Protein AF-0000000072273092 (afdb_homodimer)

Structure (mmCIF, N/CA/C/O backbone):
data_AF-0000000072273092-model_v1
#
loop_
_entity.id
_entity.type
_entity.pdbx_description
1 polymer 'Hypoxanthine phosphoribosyltransferase'
#
loop_
_atom_site.group_PDB
_atom_site.id
_atom_site.type_symbol
_atom_site.label_atom_id
_atom_site.label_alt_id
_atom_site.label_comp_id
_atom_site.label_asym_id
_atom_site.label_entity_id
_atom_site.label_seq_id
_atom_site.pdbx_PDB_ins_cod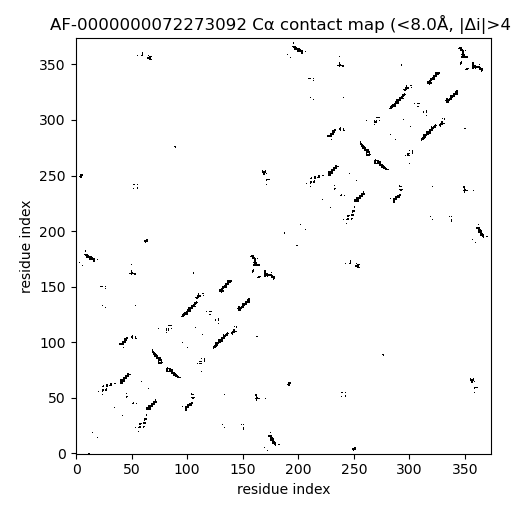e
_atom_site.Cartn_x
_atom_site.Cartn_y
_atom_site.Cartn_z
_atom_site.occupancy
_atom_site.B_iso_or_equiv
_atom_site.auth_seq_id
_atom_site.auth_comp_id
_atom_site.auth_asym_id
_atom_site.auth_atom_id
_atom_site.pdbx_PDB_model_num
ATOM 1 N N . MET A 1 1 ? -20.547 -3.553 -17.484 1 71.31 1 MET A N 1
ATOM 2 C CA . MET A 1 1 ? -19.625 -3.795 -16.391 1 71.31 1 MET A CA 1
ATOM 3 C C . MET A 1 1 ? -18.188 -3.779 -16.875 1 71.31 1 MET A C 1
ATOM 5 O O . MET A 1 1 ? -17.859 -4.402 -17.891 1 71.31 1 MET A O 1
ATOM 9 N N . PRO A 1 2 ? -17.438 -3.012 -16.188 1 75.31 2 PRO A N 1
ATOM 10 C CA . PRO A 1 2 ? -16.047 -3.066 -16.656 1 75.31 2 PRO A CA 1
ATOM 11 C C . PRO A 1 2 ? -15.43 -4.457 -16.516 1 75.31 2 PRO A C 1
ATOM 13 O O . PRO A 1 2 ? -15.812 -5.223 -15.625 1 75.31 2 PRO A O 1
ATOM 16 N N . ALA A 1 3 ? -14.609 -4.781 -17.438 1 82.12 3 ALA A N 1
ATOM 17 C CA . ALA A 1 3 ? -13.898 -6.055 -17.391 1 82.12 3 ALA A CA 1
ATOM 18 C C . ALA A 1 3 ? -13.219 -6.246 -16.031 1 82.12 3 ALA A C 1
ATOM 20 O O . ALA A 1 3 ? -12.664 -5.297 -15.469 1 82.12 3 ALA A O 1
ATOM 21 N N . ASN A 1 4 ? -13.398 -7.402 -15.398 1 91.31 4 ASN A N 1
ATOM 22 C CA . ASN A 1 4 ? -12.773 -7.742 -14.125 1 91.31 4 ASN A CA 1
ATOM 23 C C . ASN A 1 4 ? -12.5 -9.242 -14.016 1 91.31 4 ASN A C 1
ATOM 25 O O . ASN A 1 4 ? -13.094 -10.039 -14.742 1 91.31 4 ASN A O 1
ATOM 29 N N . PRO A 1 5 ? -11.641 -9.617 -13.164 1 93.75 5 PRO A N 1
ATOM 30 C CA . PRO A 1 5 ? -11.227 -11.023 -13.094 1 93.75 5 PRO A CA 1
ATOM 31 C C . PRO A 1 5 ? -12.172 -11.875 -12.242 1 93.75 5 PRO A C 1
ATOM 33 O O . PRO A 1 5 ? -11.883 -13.047 -11.992 1 93.75 5 PRO A O 1
ATOM 36 N N . TYR A 1 6 ? -13.297 -11.328 -11.805 1 95.12 6 TYR A N 1
ATOM 37 C CA . TYR A 1 6 ? -14.117 -12.031 -10.828 1 95.12 6 T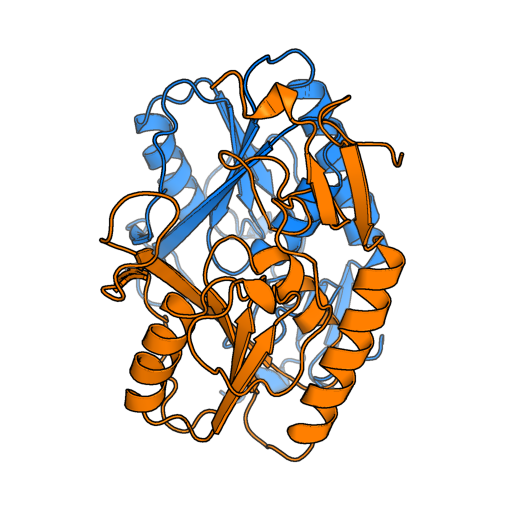YR A CA 1
ATOM 38 C C . TYR A 1 6 ? -15.461 -12.43 -11.422 1 95.12 6 TYR A C 1
ATOM 40 O O . TYR A 1 6 ? -16.422 -12.711 -10.695 1 95.12 6 TYR A O 1
ATOM 48 N N . GLY A 1 7 ? -15.531 -12.375 -12.742 1 89.75 7 GLY A N 1
ATOM 49 C CA . GLY A 1 7 ? -16.703 -12.852 -13.461 1 89.75 7 GLY A CA 1
ATOM 50 C C . GLY A 1 7 ? -17.984 -12.109 -13.078 1 89.75 7 GLY A C 1
ATOM 51 O O . GLY A 1 7 ? -18.031 -10.883 -13.133 1 89.75 7 GLY A O 1
ATOM 52 N N . ASN A 1 8 ? -18.906 -12.938 -12.539 1 91.25 8 ASN A N 1
ATOM 53 C CA . ASN A 1 8 ? -20.219 -12.367 -12.289 1 91.25 8 ASN A CA 1
ATOM 54 C C . ASN A 1 8 ? -20.422 -12.039 -10.812 1 91.25 8 ASN A C 1
ATOM 56 O O . ASN A 1 8 ? -21.547 -11.852 -10.359 1 91.25 8 ASN A O 1
ATOM 60 N N . ASP A 1 9 ? -19.359 -11.969 -10.109 1 94.38 9 ASP A N 1
ATOM 61 C CA . ASP A 1 9 ? -19.469 -11.688 -8.68 1 94.38 9 ASP A CA 1
ATOM 62 C C . ASP A 1 9 ? -19.969 -10.266 -8.438 1 94.38 9 ASP A C 1
ATOM 64 O O . ASP A 1 9 ? -20.672 -10.016 -7.453 1 94.38 9 ASP A O 1
ATOM 68 N N . VAL A 1 10 ? -19.609 -9.336 -9.328 1 94.25 10 VAL A N 1
ATOM 69 C CA . VAL A 1 10 ? -19.906 -7.922 -9.156 1 94.25 10 VAL A CA 1
ATOM 70 C C . VAL A 1 10 ? -21.359 -7.641 -9.578 1 94.25 10 VAL A C 1
ATOM 72 O O . VAL A 1 10 ? -21.75 -7.941 -10.703 1 94.25 10 VAL A O 1
ATOM 75 N N . LYS A 1 11 ? -22.125 -7.121 -8.68 1 94.25 11 LYS A N 1
ATOM 76 C CA . LYS A 1 11 ? -23.531 -6.809 -8.945 1 94.25 11 LYS A CA 1
ATOM 77 C C . LYS A 1 11 ? -23.672 -5.461 -9.648 1 94.25 11 LYS A C 1
ATOM 79 O O . LYS A 1 11 ? -24.328 -5.367 -10.695 1 94.25 11 LYS A O 1
ATOM 84 N N . GLU A 1 12 ? -23.078 -4.441 -9.031 1 95.19 12 GLU A N 1
ATOM 85 C CA . GLU A 1 12 ? -23.219 -3.076 -9.531 1 95.19 12 GLU A CA 1
ATOM 86 C C . GLU A 1 12 ? -22.016 -2.217 -9.148 1 95.19 12 GLU A C 1
ATOM 88 O O . GLU A 1 12 ? -21.547 -2.279 -8.016 1 95.19 12 GLU A O 1
ATOM 93 N N . VAL A 1 13 ? -21.531 -1.444 -10.18 1 96.94 13 VAL A N 1
ATOM 94 C CA . VAL A 1 13 ? -20.5 -0.455 -9.883 1 96.94 13 VAL A CA 1
ATOM 95 C C . VAL A 1 13 ? -21.125 0.774 -9.234 1 96.94 13 VAL A C 1
ATOM 97 O O . VAL A 1 13 ? -22.016 1.408 -9.82 1 96.94 13 VAL A O 1
ATOM 100 N N . LEU A 1 14 ? -20.719 1.103 -8.008 1 97.81 14 LEU A N 1
ATOM 101 C CA . LEU A 1 14 ? -21.281 2.221 -7.258 1 97.81 14 LEU A CA 1
ATOM 102 C C . LEU A 1 14 ? -20.484 3.498 -7.504 1 97.81 14 LEU A C 1
ATOM 104 O O . LEU A 1 14 ? -21.047 4.59 -7.543 1 97.81 14 LEU A O 1
ATOM 108 N N . ILE A 1 15 ? -19.172 3.385 -7.555 1 98.31 15 ILE A N 1
ATOM 109 C CA . ILE A 1 15 ? -18.266 4.484 -7.859 1 98.31 15 ILE A CA 1
ATOM 110 C C . ILE A 1 15 ? -17.234 4.035 -8.891 1 98.31 15 ILE A C 1
ATOM 112 O O . ILE A 1 15 ? -16.484 3.088 -8.656 1 98.31 15 ILE A O 1
ATOM 116 N N . THR A 1 16 ? -17.156 4.754 -9.992 1 98.19 16 THR A N 1
ATOM 117 C CA . THR A 1 16 ? -16.266 4.371 -11.086 1 98.19 16 THR A CA 1
ATOM 118 C C . THR A 1 16 ? -14.828 4.773 -10.773 1 98.19 16 THR A C 1
ATOM 120 O O . THR A 1 16 ? -14.586 5.578 -9.867 1 98.19 16 THR A O 1
ATOM 123 N N . GLU A 1 17 ? -13.906 4.199 -11.523 1 98.06 17 GLU A N 1
ATOM 124 C CA . GLU A 1 17 ? -12.5 4.559 -11.391 1 98.06 17 GLU A CA 1
ATOM 125 C C . GLU A 1 17 ? -12.289 6.055 -11.594 1 98.06 17 GLU A C 1
ATOM 127 O O . GLU A 1 17 ? -11.562 6.695 -10.836 1 98.06 17 GLU A O 1
ATOM 132 N N . ASP A 1 18 ? -12.922 6.609 -12.609 1 98.31 18 ASP A N 1
ATOM 133 C CA . ASP A 1 18 ? -12.781 8.031 -12.906 1 98.31 18 ASP A CA 1
ATOM 134 C C . ASP A 1 18 ? -13.32 8.883 -11.758 1 98.31 18 ASP A C 1
ATOM 136 O O . ASP A 1 18 ? -12.703 9.883 -11.375 1 98.31 18 ASP A O 1
ATOM 140 N N . GLN A 1 19 ? -14.453 8.508 -11.234 1 98.69 19 GLN A N 1
ATOM 141 C CA . GLN A 1 19 ? -15.023 9.227 -10.102 1 98.69 19 GLN A CA 1
ATOM 142 C C . GLN A 1 19 ? -14.086 9.195 -8.898 1 98.69 19 GLN A C 1
ATOM 144 O O . GLN A 1 19 ? -13.891 10.211 -8.227 1 98.69 19 GLN A O 1
ATOM 149 N N . LEU A 1 20 ? -13.531 8.016 -8.648 1 98.75 20 LEU A N 1
ATOM 150 C CA . LEU A 1 20 ? -12.578 7.859 -7.555 1 98.75 20 LEU A CA 1
ATOM 151 C C . LEU A 1 20 ? -11.375 8.773 -7.746 1 98.75 20 LEU A C 1
ATOM 153 O O . LEU A 1 20 ? -11.023 9.539 -6.848 1 98.75 20 LEU A O 1
ATOM 157 N N . GLN A 1 21 ? -10.781 8.719 -8.93 1 98.69 21 GLN A N 1
ATOM 158 C CA . GLN A 1 21 ? -9.547 9.445 -9.188 1 98.69 21 GLN A CA 1
ATOM 159 C C . GLN A 1 21 ? -9.781 10.953 -9.133 1 98.69 21 GLN A C 1
ATOM 161 O O . GLN A 1 21 ? -8.938 11.703 -8.641 1 98.69 21 GLN A O 1
ATOM 166 N N . ASN A 1 22 ? -10.898 11.414 -9.625 1 98.81 22 ASN A N 1
ATOM 167 C CA . ASN A 1 22 ? -11.234 12.828 -9.555 1 98.81 22 ASN A CA 1
ATOM 168 C C . ASN A 1 22 ? -11.414 13.289 -8.109 1 98.81 22 ASN A C 1
ATOM 170 O O . ASN A 1 22 ? -10.891 14.336 -7.719 1 98.81 22 ASN A O 1
ATOM 174 N N . ARG A 1 23 ? -12.148 12.516 -7.344 1 98.88 23 ARG A N 1
ATOM 175 C CA . ARG A 1 23 ? -12.398 12.883 -5.953 1 98.88 23 ARG A CA 1
ATOM 176 C C . ARG A 1 23 ? -11.102 12.836 -5.145 1 98.88 23 ARG A C 1
ATOM 178 O O . ARG A 1 23 ? -10.867 13.703 -4.297 1 98.88 23 ARG A O 1
ATOM 185 N N . ILE A 1 24 ? -10.258 11.867 -5.414 1 98.88 24 ILE A N 1
ATOM 186 C CA . ILE A 1 24 ? -8.977 11.75 -4.719 1 98.88 24 ILE A CA 1
ATOM 187 C C . ILE A 1 24 ? -8.109 12.961 -5.023 1 98.88 24 ILE A C 1
ATOM 189 O O . ILE A 1 24 ? -7.402 13.469 -4.145 1 98.88 24 ILE A O 1
ATOM 193 N N . GLN A 1 25 ? -8.188 13.422 -6.258 1 98.88 25 GLN A N 1
ATOM 194 C CA . GLN A 1 25 ? -7.461 14.641 -6.605 1 98.88 25 GLN A CA 1
ATOM 195 C C . GLN A 1 25 ? -7.938 15.82 -5.766 1 98.88 25 GLN A C 1
ATOM 197 O O . GLN A 1 25 ? -7.121 16.594 -5.262 1 98.88 25 GLN A O 1
ATOM 202 N N . GLU A 1 26 ? -9.211 15.938 -5.582 1 98.94 26 GLU A N 1
ATOM 203 C CA . GLU A 1 26 ? -9.773 17.016 -4.785 1 98.94 26 GLU A CA 1
ATOM 204 C C . GLU A 1 26 ? -9.32 16.938 -3.33 1 98.94 26 GLU A C 1
ATOM 206 O O . GLU A 1 26 ? -8.984 17.938 -2.715 1 98.94 26 GLU A O 1
ATOM 211 N N . LEU A 1 27 ? -9.367 15.742 -2.801 1 98.94 27 LEU A N 1
ATOM 212 C CA . LEU A 1 27 ? -8.922 15.523 -1.43 1 98.94 27 LEU A CA 1
ATOM 213 C C . LEU A 1 27 ? -7.449 15.891 -1.274 1 98.94 27 LEU A C 1
ATOM 215 O O . LEU A 1 27 ? -7.062 16.531 -0.296 1 98.94 27 LEU A O 1
ATOM 219 N N . ALA A 1 28 ? -6.621 15.469 -2.225 1 98.88 28 ALA A N 1
ATOM 220 C CA . ALA A 1 28 ? -5.191 15.75 -2.197 1 98.88 28 ALA A CA 1
ATOM 221 C C . ALA A 1 28 ? -4.93 17.25 -2.271 1 98.88 28 ALA A C 1
ATOM 223 O O . ALA A 1 28 ? -4.035 17.766 -1.597 1 98.88 28 ALA A O 1
ATOM 224 N N . ASP A 1 29 ? -5.742 17.938 -3.135 1 98.81 29 ASP A N 1
ATOM 225 C CA . ASP A 1 29 ? -5.617 19.391 -3.252 1 98.81 29 ASP A CA 1
ATOM 226 C C . ASP A 1 29 ? -5.922 20.078 -1.922 1 98.81 29 ASP A C 1
ATOM 228 O O . ASP A 1 29 ? -5.211 21 -1.514 1 98.81 29 ASP A O 1
ATOM 232 N N . LEU A 1 30 ? -6.949 19.625 -1.263 1 98.88 30 LEU A N 1
ATOM 233 C CA . LEU A 1 30 ? -7.359 20.188 0.021 1 98.88 30 LEU A CA 1
ATOM 234 C C . LEU A 1 30 ? -6.262 20.016 1.063 1 98.88 30 LEU A C 1
ATOM 236 O O . LEU A 1 30 ? -5.891 20.969 1.74 1 98.88 30 LEU A O 1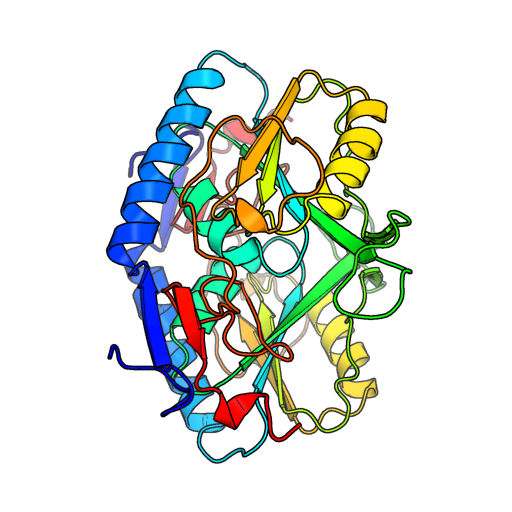
ATOM 240 N N . VAL A 1 31 ? -5.723 18.828 1.181 1 98.88 31 VAL A N 1
ATOM 241 C CA . VAL A 1 31 ? -4.688 18.531 2.166 1 98.88 31 VAL A CA 1
ATOM 242 C C . VAL A 1 31 ? -3.41 19.297 1.824 1 98.88 31 VAL A C 1
ATOM 244 O O . VAL A 1 31 ? -2.75 19.844 2.711 1 98.88 31 VAL A O 1
ATOM 247 N N . SER A 1 32 ? -3.072 19.344 0.526 1 98.75 32 SER A N 1
ATOM 248 C CA . SER A 1 32 ? -1.894 20.078 0.085 1 98.75 32 SER A CA 1
ATOM 249 C C . SER A 1 32 ? -1.986 21.562 0.472 1 98.75 32 SER A C 1
ATOM 251 O O . SER A 1 32 ? -1.001 22.156 0.916 1 98.75 32 SER A O 1
ATOM 253 N N . GLU A 1 33 ? -3.16 22.078 0.259 1 98.62 33 GLU A N 1
ATOM 254 C CA . GLU A 1 33 ? -3.367 23.484 0.599 1 98.62 33 GLU A CA 1
ATOM 255 C C . GLU A 1 33 ? -3.236 23.719 2.102 1 98.62 33 GLU A C 1
ATOM 257 O O . GLU A 1 33 ? -2.588 24.672 2.535 1 98.62 33 GLU A O 1
ATOM 262 N N . LYS A 1 34 ? -3.76 22.875 2.902 1 98.56 34 LYS A N 1
ATOM 263 C CA . LYS A 1 34 ? -3.748 23 4.355 1 98.56 34 LYS A CA 1
ATOM 264 C C . LYS A 1 34 ? -2.322 23.016 4.898 1 98.56 34 LYS A C 1
ATOM 266 O O . LYS A 1 34 ? -2.018 23.75 5.844 1 98.56 34 LYS A O 1
ATOM 271 N N . TYR A 1 35 ? -1.495 22.203 4.258 1 98.5 35 TYR A N 1
ATOM 272 C CA . TYR A 1 35 ? -0.171 22.031 4.84 1 98.5 35 TYR A CA 1
ATOM 273 C C . TYR A 1 35 ? 0.903 22.656 3.961 1 98.5 35 TYR A C 1
ATOM 275 O O . TYR A 1 35 ? 2.094 22.375 4.129 1 98.5 35 TYR A O 1
ATOM 283 N N . ARG A 1 36 ? 0.56 23.484 3.035 1 97.38 36 ARG A N 1
ATOM 284 C CA . ARG A 1 36 ? 1.439 24.062 2.023 1 97.38 36 ARG A CA 1
ATOM 285 C C . ARG A 1 36 ? 2.602 24.812 2.672 1 97.38 36 ARG A C 1
ATOM 287 O O . ARG A 1 36 ? 3.725 24.781 2.166 1 97.38 36 ARG A O 1
ATOM 294 N N . ASP A 1 37 ? 2.346 25.453 3.828 1 97 37 ASP A N 1
ATOM 295 C CA . ASP A 1 37 ? 3.338 26.344 4.418 1 97 37 ASP A CA 1
ATOM 296 C C . ASP A 1 37 ? 4.125 25.641 5.523 1 97 37 ASP A C 1
ATOM 298 O O . ASP A 1 37 ? 4.945 26.266 6.199 1 97 37 ASP A O 1
ATOM 302 N N . GLU A 1 38 ? 3.795 24.391 5.699 1 96.88 38 GLU A N 1
ATOM 303 C CA . GLU A 1 38 ? 4.523 23.641 6.711 1 96.88 38 GLU A CA 1
ATOM 304 C C . GLU A 1 38 ? 5.914 23.25 6.219 1 96.88 38 GLU A C 1
ATOM 306 O O . GLU A 1 38 ? 6.082 22.859 5.059 1 96.88 38 GLU A O 1
ATOM 311 N N . LYS A 1 39 ? 6.91 23.344 7.074 1 92.62 39 LYS A N 1
ATOM 312 C CA . LYS A 1 39 ? 8.289 23.031 6.711 1 92.62 39 LYS A CA 1
ATOM 313 C C . LYS A 1 39 ? 8.547 21.531 6.746 1 92.62 39 LYS A C 1
ATOM 315 O O . LYS A 1 39 ? 9.273 21 5.906 1 92.62 39 LYS A O 1
ATOM 320 N N . GLU A 1 40 ? 7.957 20.891 7.719 1 93.38 40 GLU A N 1
ATOM 321 C CA . GLU A 1 40 ? 8.133 19.453 7.875 1 93.38 40 GLU A CA 1
ATOM 322 C C . GLU A 1 40 ? 7.223 18.688 6.926 1 93.38 40 GLU A C 1
ATOM 324 O O . GLU A 1 40 ? 6.137 19.156 6.578 1 93.38 40 GLU A O 1
ATOM 329 N N . ASP A 1 41 ? 7.668 17.516 6.516 1 93.75 41 ASP A N 1
ATOM 330 C CA . ASP A 1 41 ? 6.867 16.656 5.648 1 93.75 41 ASP A CA 1
ATOM 331 C C . ASP A 1 41 ? 5.594 16.188 6.352 1 93.75 41 ASP A C 1
ATOM 333 O O . ASP A 1 41 ? 5.605 15.93 7.555 1 93.75 41 ASP A O 1
ATOM 337 N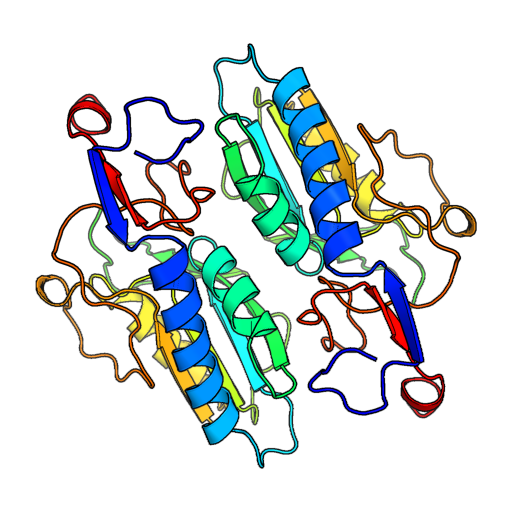 N . LEU A 1 42 ? 4.547 16.141 5.594 1 98.56 42 LEU A N 1
ATOM 338 C CA . LEU A 1 42 ? 3.316 15.523 6.062 1 98.56 42 LEU A CA 1
ATOM 339 C C . LEU A 1 42 ? 3.506 14.023 6.246 1 98.56 42 LEU A C 1
ATOM 341 O O . LEU A 1 42 ? 4.117 13.359 5.406 1 98.56 42 LEU A O 1
ATOM 345 N N . VAL A 1 43 ? 3.059 13.445 7.391 1 98.75 43 VAL A N 1
ATOM 346 C CA . VAL A 1 43 ? 3.096 12 7.602 1 98.75 43 VAL A CA 1
ATOM 347 C C . VAL A 1 43 ? 1.717 11.406 7.336 1 98.75 43 VAL A C 1
ATOM 349 O O . VAL A 1 43 ? 0.734 11.789 7.977 1 98.75 43 VAL A O 1
ATOM 352 N N . LEU A 1 44 ? 1.639 10.555 6.34 1 98.88 44 LEU A N 1
ATOM 353 C CA . LEU A 1 44 ? 0.422 9.805 6.059 1 98.88 44 LEU A CA 1
ATOM 354 C C . LEU A 1 44 ? 0.448 8.445 6.758 1 98.88 44 LEU A C 1
ATOM 356 O O . LEU A 1 44 ? 1.441 7.723 6.68 1 98.88 44 LEU A O 1
ATOM 360 N N . ILE A 1 45 ? -0.633 8.102 7.449 1 98.75 45 ILE A N 1
ATOM 361 C CA . ILE A 1 45 ? -0.747 6.801 8.102 1 98.75 45 ILE A CA 1
ATOM 362 C C . ILE A 1 45 ? -1.846 5.977 7.434 1 98.75 45 ILE A C 1
ATOM 364 O O . ILE A 1 45 ? -2.969 6.457 7.262 1 98.75 45 ILE A O 1
ATOM 368 N N . CYS A 1 46 ? -1.49 4.844 7.051 1 98.44 46 CYS A N 1
ATOM 369 C CA . CYS A 1 46 ? -2.398 3.895 6.414 1 98.44 46 CYS A C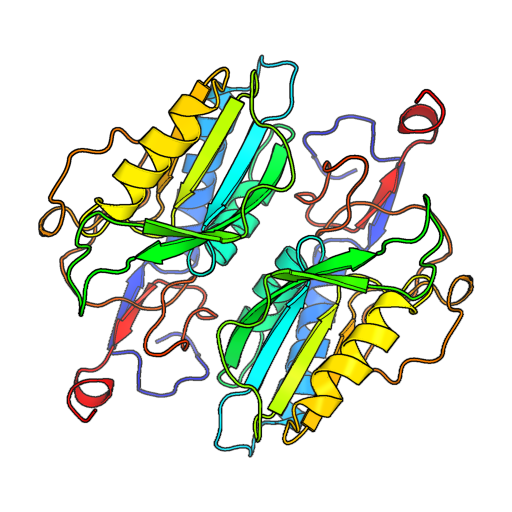A 1
ATOM 370 C C . CYS A 1 46 ? -2.609 2.668 7.293 1 98.44 46 CYS A C 1
ATOM 372 O O . CYS A 1 46 ? -1.645 2.031 7.719 1 98.44 46 CYS A O 1
ATOM 374 N N . VAL A 1 47 ? -3.818 2.396 7.629 1 95.94 47 VAL A N 1
ATOM 375 C CA . VAL A 1 47 ? -4.125 1.155 8.328 1 95.94 47 VAL A CA 1
ATOM 376 C C . VAL A 1 47 ? -4.352 0.032 7.32 1 95.94 47 VAL A C 1
ATOM 378 O O . VAL A 1 47 ? -5.23 0.128 6.461 1 95.94 47 VAL A O 1
ATOM 381 N N . LEU A 1 48 ? -3.52 -0.961 7.359 1 96.38 48 LEU A N 1
ATOM 382 C CA . LEU A 1 48 ? -3.596 -2.1 6.449 1 96.38 48 LEU A CA 1
ATOM 383 C C . LEU A 1 48 ? -4.914 -2.846 6.625 1 96.38 48 LEU A C 1
ATOM 385 O O . LEU A 1 48 ? -5.457 -2.904 7.73 1 96.38 48 LEU A O 1
ATOM 389 N N . LYS A 1 49 ? -5.562 -3.312 5.586 1 96.56 49 LYS A N 1
ATOM 390 C CA . LYS A 1 49 ? -5.043 -3.412 4.227 1 96.56 49 LYS A CA 1
ATOM 391 C C . LYS A 1 49 ? -5.84 -2.533 3.268 1 96.56 49 LYS A C 1
ATOM 393 O O . LYS A 1 49 ? -5.324 -2.102 2.236 1 96.56 49 LYS A O 1
ATOM 398 N N . GLY A 1 50 ? -7.004 -2.197 3.742 1 96.62 50 GLY A N 1
ATOM 399 C CA . GLY A 1 50 ? -8 -1.686 2.811 1 96.62 50 GLY A CA 1
ATOM 400 C C . GLY A 1 50 ? -7.637 -0.329 2.238 1 96.62 50 GLY A C 1
ATOM 401 O O . GLY A 1 50 ? -7.996 -0.012 1.103 1 96.62 50 GLY A O 1
ATOM 402 N N . ALA A 1 51 ? -6.883 0.412 2.912 1 98.06 51 ALA A N 1
ATOM 403 C CA . ALA A 1 51 ? -6.66 1.809 2.547 1 98.06 51 ALA A CA 1
ATOM 404 C C . ALA A 1 51 ? -5.445 1.952 1.636 1 98.06 51 ALA A C 1
ATOM 406 O O . ALA A 1 51 ? -5.137 3.053 1.171 1 98.06 51 ALA A O 1
ATOM 407 N N . VAL A 1 52 ? -4.777 0.856 1.297 1 98.69 52 VAL A N 1
ATOM 408 C CA . VAL A 1 52 ? -3.49 0.932 0.612 1 98.69 52 VAL A CA 1
ATOM 409 C C . VAL A 1 52 ? -3.686 1.491 -0.795 1 98.69 52 VAL A C 1
ATOM 411 O O . VAL A 1 52 ? -2.887 2.307 -1.262 1 98.69 52 VAL A O 1
ATOM 414 N N . PHE A 1 53 ? -4.758 1.096 -1.494 1 98.75 53 PHE A N 1
ATOM 415 C CA . PHE A 1 53 ? -5.012 1.585 -2.844 1 98.75 53 PHE A CA 1
ATOM 416 C C . PHE A 1 53 ? -5.324 3.076 -2.83 1 98.75 53 PHE A C 1
ATOM 418 O O . PHE A 1 53 ? -4.805 3.832 -3.654 1 98.75 53 PHE A O 1
ATOM 425 N N . PHE A 1 54 ? -6.117 3.451 -1.84 1 98.88 54 PHE A N 1
ATOM 426 C CA . PHE A 1 54 ? -6.426 4.863 -1.666 1 98.88 54 PHE A CA 1
ATOM 427 C C . PHE A 1 54 ? -5.172 5.648 -1.292 1 98.88 54 PHE A C 1
ATOM 429 O O . PHE A 1 54 ? -4.895 6.703 -1.872 1 98.88 54 PHE A O 1
ATOM 436 N N . LEU A 1 55 ? -4.352 5.176 -0.409 1 98.88 55 LEU A N 1
ATOM 437 C CA . LEU A 1 55 ? -3.143 5.844 0.062 1 98.88 55 LEU A CA 1
ATOM 438 C C . LEU A 1 55 ? -2.188 6.121 -1.096 1 98.88 55 LEU A C 1
ATOM 440 O O . LEU A 1 55 ? -1.68 7.238 -1.232 1 98.88 55 LEU A O 1
ATOM 444 N N . THR A 1 56 ? -1.924 5.078 -1.917 1 98.75 56 THR A N 1
ATOM 445 C CA . THR A 1 56 ? -0.916 5.227 -2.959 1 98.75 56 THR A CA 1
ATOM 446 C C . THR A 1 56 ? -1.372 6.234 -4.012 1 98.75 56 THR A C 1
ATOM 448 O O . THR A 1 56 ? -0.579 7.051 -4.484 1 98.75 56 THR A O 1
ATOM 451 N N . ASP A 1 57 ? -2.65 6.203 -4.398 1 98.75 57 ASP A N 1
ATOM 452 C CA . ASP A 1 57 ? -3.168 7.176 -5.355 1 98.75 57 ASP A CA 1
ATOM 453 C C . ASP A 1 57 ? -3.188 8.578 -4.754 1 98.75 57 ASP A C 1
ATOM 455 O O . ASP A 1 57 ? -2.846 9.555 -5.43 1 98.75 57 ASP A O 1
ATOM 459 N N . PHE A 1 58 ? -3.588 8.664 -3.477 1 98.88 58 PHE A N 1
ATOM 460 C CA . PHE A 1 58 ? -3.664 9.93 -2.76 1 98.88 58 PHE A CA 1
ATOM 461 C C . PHE A 1 58 ? -2.285 10.57 -2.637 1 98.88 58 PHE A C 1
ATOM 463 O O . PHE A 1 58 ? -2.109 11.742 -2.955 1 98.88 58 PHE A O 1
ATOM 470 N N . ALA A 1 59 ? -1.31 9.805 -2.199 1 98.75 59 ALA A N 1
ATOM 471 C CA . ALA A 1 59 ? 0.052 10.289 -2.006 1 98.75 59 ALA A CA 1
ATOM 472 C C . ALA A 1 59 ? 0.63 10.836 -3.311 1 98.75 59 ALA A C 1
ATOM 474 O O . ALA A 1 59 ? 1.288 11.875 -3.316 1 98.75 59 ALA A O 1
ATOM 475 N N . ARG A 1 60 ? 0.349 10.203 -4.426 1 98.06 60 ARG A N 1
ATOM 476 C CA . ARG A 1 60 ? 0.889 10.602 -5.719 1 98.06 60 ARG A CA 1
ATOM 477 C C . ARG A 1 60 ? 0.247 11.891 -6.207 1 98.06 60 ARG A C 1
ATOM 479 O O . ARG A 1 60 ? 0.789 12.57 -7.082 1 98.06 60 ARG A O 1
ATOM 486 N N . LYS A 1 61 ? -0.884 12.227 -5.652 1 98.38 61 LYS A N 1
ATOM 487 C CA . LYS A 1 61 ? -1.622 13.398 -6.117 1 98.38 61 LYS A CA 1
ATOM 488 C C . LYS A 1 61 ? -1.34 14.617 -5.242 1 98.38 61 LYS A C 1
ATOM 490 O O . LYS A 1 61 ? -1.737 15.734 -5.574 1 98.38 61 LYS A O 1
ATOM 495 N N . LEU A 1 62 ? -0.655 14.391 -4.078 1 98.56 62 LEU A N 1
ATOM 496 C CA . LEU A 1 62 ? -0.275 15.516 -3.232 1 98.56 62 LEU A CA 1
ATOM 497 C C . LEU A 1 62 ? 0.723 16.422 -3.949 1 98.56 62 LEU A C 1
ATOM 499 O O . LEU A 1 62 ? 1.616 15.938 -4.648 1 98.56 62 LEU A O 1
ATOM 503 N N . SER A 1 63 ? 0.613 17.75 -3.715 1 97.69 63 SER A N 1
ATOM 504 C CA . SER A 1 63 ? 1.571 18.688 -4.273 1 97.69 63 SER A CA 1
ATOM 505 C C . SER A 1 63 ? 2.588 19.141 -3.225 1 97.69 63 SER A C 1
ATOM 507 O O . SER A 1 63 ? 3.314 20.109 -3.428 1 97.69 63 SER A O 1
ATOM 509 N N . ILE A 1 64 ? 2.596 18.516 -2.09 1 98.06 64 ILE A N 1
ATOM 510 C CA . ILE A 1 64 ? 3.551 18.766 -1.013 1 98.06 64 ILE A CA 1
ATOM 511 C C . ILE A 1 64 ? 4.258 17.453 -0.651 1 98.06 64 ILE A C 1
ATOM 513 O O . ILE A 1 64 ? 3.727 16.375 -0.887 1 98.06 64 ILE A O 1
ATOM 517 N N . PRO A 1 65 ? 5.477 17.516 -0.061 1 97.62 65 PRO A N 1
ATOM 518 C CA . PRO A 1 65 ? 6.188 16.312 0.353 1 97.62 65 PRO A CA 1
ATOM 519 C C . PRO A 1 65 ? 5.461 15.539 1.454 1 97.62 65 PRO A C 1
ATOM 521 O O . PRO A 1 65 ? 4.809 16.156 2.307 1 97.62 65 PRO A O 1
ATOM 524 N N . CYS A 1 66 ? 5.605 14.234 1.389 1 98.44 66 CYS A N 1
ATOM 525 C CA . CYS A 1 66 ? 4.992 13.422 2.439 1 98.44 66 CYS A CA 1
ATOM 526 C C . CYS A 1 66 ? 5.836 12.188 2.738 1 98.44 66 CYS A C 1
ATOM 528 O O . CYS A 1 66 ? 6.75 11.859 1.985 1 98.44 66 CYS A O 1
ATOM 530 N N . GLN A 1 67 ? 5.637 11.609 3.857 1 98.25 67 GLN A N 1
ATOM 531 C CA . GLN A 1 67 ? 6.129 10.312 4.305 1 98.25 67 GLN A CA 1
ATOM 532 C C . GLN A 1 67 ? 4.973 9.352 4.582 1 98.25 67 GLN A C 1
ATOM 534 O O . GLN A 1 67 ? 3.879 9.781 4.953 1 98.25 67 GLN A O 1
ATOM 539 N N . ILE A 1 68 ? 5.219 8.086 4.379 1 98.56 68 ILE A N 1
ATOM 540 C CA . ILE A 1 68 ? 4.145 7.113 4.496 1 98.56 68 ILE A CA 1
ATOM 541 C C . ILE A 1 68 ? 4.48 6.102 5.594 1 98.56 68 ILE A C 1
ATOM 543 O O . ILE A 1 68 ? 5.602 5.59 5.648 1 98.56 68 ILE A O 1
ATOM 547 N N . GLU A 1 69 ? 3.553 5.879 6.473 1 98.25 69 GLU A N 1
ATOM 548 C CA . GLU A 1 69 ? 3.646 4.891 7.543 1 98.25 69 GLU A CA 1
ATOM 549 C C . GLU A 1 69 ? 2.449 3.943 7.527 1 98.25 69 GLU A C 1
ATOM 551 O O . GLU A 1 69 ? 1.344 4.34 7.152 1 98.25 69 GLU A O 1
ATOM 556 N N . PHE A 1 70 ? 2.719 2.705 7.922 1 98.25 70 PHE A N 1
ATOM 557 C CA . PHE A 1 70 ? 1.666 1.697 7.949 1 98.25 70 PHE A CA 1
ATOM 558 C C . PHE A 1 70 ? 1.458 1.168 9.359 1 98.25 70 PHE A C 1
ATOM 560 O O . PHE A 1 70 ? 2.42 1 10.117 1 98.25 70 PHE A O 1
ATOM 567 N N . MET A 1 71 ? 0.209 0.933 9.68 1 97.25 71 MET A N 1
ATOM 568 C CA . MET A 1 71 ? -0.18 0.222 10.898 1 97.25 71 MET A CA 1
ATOM 569 C C . MET A 1 71 ? -1.125 -0.932 10.578 1 97.25 71 MET A C 1
ATOM 571 O O . MET A 1 71 ? -1.767 -0.938 9.523 1 97.25 71 MET A O 1
ATOM 575 N N . SER A 1 72 ? -1.052 -1.891 11.422 1 95.81 72 SER A N 1
ATOM 576 C CA . SER A 1 72 ? -2.023 -2.979 11.391 1 95.81 72 SER A CA 1
ATOM 577 C C . SER A 1 72 ? -2.682 -3.174 12.75 1 95.81 72 SER A C 1
ATOM 579 O O . SER A 1 72 ? -1.997 -3.248 13.773 1 95.81 72 SER A O 1
ATOM 581 N N . VAL A 1 73 ? -3.967 -3.131 12.742 1 93.12 73 VAL A N 1
ATOM 582 C CA . VAL A 1 73 ? -4.738 -3.287 13.969 1 93.12 73 VAL A CA 1
ATOM 583 C C . VAL A 1 73 ? -5.824 -4.344 13.766 1 93.12 73 VAL A C 1
ATOM 585 O O . VAL A 1 73 ? -6.25 -4.598 12.641 1 93.12 73 VAL A O 1
ATOM 588 N N . SER A 1 74 ? -6.133 -5.043 14.859 1 88.56 74 SER A N 1
ATOM 589 C CA . SER A 1 74 ? -7.219 -6.016 14.844 1 88.56 74 SER A CA 1
ATOM 590 C C . SER A 1 74 ? -8.258 -5.707 15.922 1 88.56 74 SER A C 1
ATOM 592 O O . SER A 1 74 ? -7.898 -5.359 17.047 1 88.56 74 SER A O 1
ATOM 594 N N . SER A 1 75 ? -9.43 -5.781 15.562 1 79 75 SER A N 1
ATOM 595 C CA . SER A 1 75 ? -10.469 -5.543 16.547 1 79 75 SER A CA 1
ATOM 596 C C . SER A 1 75 ? -10.828 -6.824 17.297 1 79 75 SER A C 1
ATOM 598 O O . SER A 1 75 ? -10.789 -7.914 16.719 1 79 75 SER A O 1
ATOM 600 N N . TYR A 1 76 ? -10.523 -7.164 18.75 1 64.19 76 TYR A N 1
ATOM 601 C CA . TYR A 1 76 ? -10.867 -8.344 19.531 1 64.19 76 TYR A CA 1
ATOM 602 C C . TYR A 1 76 ? -12.344 -8.695 19.359 1 64.19 76 TYR A C 1
ATOM 604 O O . TYR A 1 76 ? -12.734 -9.852 19.547 1 64.19 76 TYR A O 1
ATOM 612 N N . GLY A 1 77 ? -13.188 -7.73 19.438 1 50.38 77 GLY A N 1
ATOM 613 C CA . GLY A 1 77 ? -14.578 -8.125 19.578 1 50.38 77 GLY A CA 1
ATOM 614 C C . GLY A 1 77 ? -15.062 -9.047 18.484 1 50.38 77 GLY A C 1
ATOM 615 O O . GLY A 1 77 ? -14.438 -9.133 17.422 1 50.38 77 GLY A O 1
ATOM 616 N N . ASN A 1 78 ? -15.797 -10.211 18.797 1 45.25 78 ASN A N 1
ATOM 617 C CA . ASN A 1 78 ? -16.438 -11.148 17.875 1 45.25 78 ASN A CA 1
ATOM 618 C C . ASN A 1 78 ? -16.562 -10.562 16.469 1 45.25 78 ASN A C 1
ATOM 620 O O . ASN A 1 78 ? -16.375 -9.352 16.281 1 45.25 78 ASN A O 1
ATOM 624 N N . SER A 1 79 ? -17.812 -10.977 15.547 1 47.94 79 SER A N 1
ATOM 625 C CA . SER A 1 79 ? -18.375 -10.734 14.227 1 47.94 79 SER A CA 1
ATOM 626 C C . SER A 1 79 ? -18.156 -9.289 13.789 1 47.94 79 SER A C 1
ATOM 628 O O . SER A 1 79 ? -17.656 -8.469 14.555 1 47.94 79 SER A O 1
ATOM 630 N N . ALA A 1 80 ? -19.047 -8.664 12.789 1 48.34 80 ALA A N 1
ATOM 631 C CA . ALA A 1 80 ? -19.438 -7.461 12.062 1 48.34 80 ALA A CA 1
ATOM 632 C C . ALA A 1 80 ? -19.438 -6.238 12.977 1 48.34 80 ALA A C 1
ATOM 634 O O . ALA A 1 80 ? -19.547 -5.102 12.508 1 48.34 80 ALA A O 1
ATOM 635 N N . SER A 1 81 ? -19.266 -6.57 14.516 1 49.66 81 SER A N 1
ATOM 636 C CA . SER A 1 81 ? -19.469 -5.398 15.352 1 49.66 81 SER A CA 1
ATOM 637 C C . SER A 1 81 ? -18.234 -5.062 16.172 1 49.66 81 SER A C 1
ATOM 639 O O . SER A 1 81 ? -17.703 -5.914 16.891 1 49.66 81 SER A O 1
ATOM 641 N N . SER A 1 82 ? -17.438 -4.031 15.984 1 55.88 82 SER A N 1
ATOM 642 C CA . SER A 1 82 ? -16.266 -3.49 16.641 1 55.88 82 SER A CA 1
ATOM 643 C C . SER A 1 82 ? -16.5 -3.275 18.125 1 55.88 82 SER A C 1
ATOM 645 O O . SER A 1 82 ? -17.516 -2.686 18.516 1 55.88 82 SER A O 1
ATOM 647 N N . SER A 1 83 ? -16.047 -4.156 19.219 1 54.84 83 SER A N 1
ATOM 648 C CA . SER A 1 83 ? -16.188 -4.031 20.672 1 54.84 83 SER A CA 1
ATOM 649 C C . SER A 1 83 ? -15.453 -2.801 21.188 1 54.84 83 SER A C 1
ATOM 651 O O . SER A 1 83 ? -15.633 -2.414 22.344 1 54.84 83 SER A O 1
ATOM 653 N N . GLY A 1 84 ? -14.727 -2.166 20.438 1 63.81 84 GLY A N 1
ATOM 654 C CA . GLY A 1 84 ? -13.977 -1.002 20.891 1 63.81 84 GLY A CA 1
ATOM 655 C C . GLY A 1 84 ? -12.57 -1.336 21.359 1 63.81 84 GLY A C 1
ATOM 656 O O . GLY A 1 84 ? -11.734 -0.445 21.484 1 63.81 84 GLY A O 1
ATOM 657 N N . VAL A 1 85 ? -12.266 -2.682 21.656 1 72.75 85 VAL A N 1
ATOM 658 C CA . VAL A 1 85 ? -10.906 -3.029 22.047 1 72.75 85 VAL A CA 1
ATOM 659 C C . VAL A 1 85 ? -10.102 -3.424 20.797 1 72.75 85 VAL A C 1
ATOM 661 O O . VAL A 1 85 ? -10.531 -4.285 20.031 1 72.75 85 VAL A O 1
ATOM 664 N N . VAL A 1 86 ? -8.969 -2.68 20.516 1 86.62 86 VAL A N 1
ATOM 665 C CA . VAL A 1 86 ? -8.156 -2.855 19.328 1 86.62 86 VAL A CA 1
ATOM 666 C C . VAL A 1 86 ? -6.758 -3.318 19.719 1 86.62 86 VAL A C 1
ATOM 668 O O . VAL A 1 86 ? -6.215 -2.891 20.734 1 86.62 86 VAL A O 1
ATOM 671 N N . ARG A 1 87 ? -6.289 -4.316 19.047 1 90.62 87 ARG A N 1
ATOM 672 C CA . ARG A 1 87 ? -4.902 -4.75 19.188 1 90.62 87 ARG A CA 1
ATOM 673 C C . ARG A 1 87 ? -4.051 -4.262 18.031 1 90.62 87 ARG A C 1
ATOM 675 O O . ARG A 1 87 ? -4.445 -4.391 16.859 1 90.62 87 ARG A O 1
ATOM 682 N N . ILE A 1 88 ? -2.896 -3.723 18.422 1 93.19 88 ILE A N 1
ATOM 683 C CA . ILE A 1 88 ? -1.961 -3.285 17.391 1 93.19 88 ILE A CA 1
ATOM 684 C C . ILE A 1 88 ? -1.123 -4.469 16.922 1 93.19 88 ILE A C 1
ATOM 686 O O . ILE A 1 88 ? -0.406 -5.086 17.703 1 93.19 88 ILE A O 1
ATOM 690 N N . LEU A 1 89 ? -1.263 -4.844 15.711 1 93.75 89 LEU A N 1
ATOM 691 C CA . LEU A 1 89 ? -0.502 -5.945 15.133 1 93.75 89 LEU A CA 1
ATOM 692 C C . LEU A 1 89 ? 0.812 -5.445 14.539 1 93.75 89 LEU A C 1
ATOM 694 O O . LEU A 1 89 ? 1.803 -6.18 14.508 1 93.75 89 LEU A O 1
ATOM 698 N N . LYS A 1 90 ? 0.874 -4.324 13.992 1 96.25 90 LYS A N 1
ATOM 699 C CA . LYS A 1 90 ? 2.041 -3.578 13.523 1 96.25 90 LYS A CA 1
ATOM 700 C C . LYS A 1 90 ? 1.931 -2.102 13.891 1 96.25 90 LYS A C 1
ATOM 702 O O . LYS A 1 90 ? 0.951 -1.44 13.547 1 96.25 90 LYS A O 1
ATOM 707 N N . ASP A 1 91 ? 2.914 -1.653 14.578 1 96.44 91 ASP A N 1
ATOM 708 C CA . ASP A 1 91 ? 2.941 -0.242 14.945 1 96.44 91 ASP A CA 1
ATOM 709 C C . ASP A 1 91 ? 3.725 0.58 13.93 1 96.44 91 ASP A C 1
ATOM 711 O O . ASP A 1 91 ? 4.277 0.03 12.977 1 96.44 91 ASP A O 1
ATOM 715 N N . LEU A 1 92 ? 3.65 1.905 14.109 1 97.06 92 LEU A N 1
ATOM 716 C CA . LEU A 1 92 ? 4.445 2.811 13.289 1 97.06 92 LEU A CA 1
ATOM 717 C C . LEU A 1 92 ? 5.934 2.547 13.477 1 97.06 92 LEU A C 1
ATOM 719 O O . LEU A 1 92 ? 6.367 2.15 14.555 1 97.06 92 LEU A O 1
ATOM 723 N N . ASP A 1 93 ? 6.711 2.742 12.406 1 93.25 93 ASP A N 1
ATOM 724 C CA . ASP A 1 93 ? 8.156 2.562 12.5 1 93.25 93 ASP A CA 1
ATOM 725 C C . ASP A 1 93 ? 8.828 3.816 13.055 1 93.25 93 ASP A C 1
ATOM 727 O O . ASP A 1 93 ? 9.984 3.768 13.477 1 93.25 93 ASP A O 1
ATOM 731 N N . ARG A 1 94 ? 8.078 4.898 13.047 1 92.06 94 ARG A N 1
ATOM 732 C CA . ARG A 1 94 ? 8.688 6.145 13.508 1 92.06 94 ARG A CA 1
ATOM 733 C C . ARG A 1 94 ? 7.816 6.828 14.555 1 92.06 94 ARG A C 1
ATOM 735 O O . ARG A 1 94 ? 6.613 6.57 14.633 1 92.06 94 ARG A O 1
ATOM 742 N N . ASP A 1 95 ? 8.492 7.699 15.273 1 95.69 95 ASP A N 1
ATOM 743 C CA . ASP A 1 95 ? 7.789 8.578 16.203 1 95.69 95 ASP A CA 1
ATOM 744 C C . ASP A 1 95 ? 7.074 9.703 15.461 1 95.69 95 ASP A C 1
ATOM 746 O O . ASP A 1 95 ? 7.613 10.266 14.5 1 95.69 95 ASP A O 1
ATOM 750 N N . VAL A 1 96 ? 5.84 9.984 15.898 1 97.88 96 VAL A N 1
ATOM 751 C CA . VAL A 1 96 ? 5.078 11 15.18 1 97.88 96 VAL A CA 1
ATOM 752 C C . VAL A 1 96 ? 4.926 12.25 16.047 1 97.88 96 VAL A C 1
ATOM 754 O O . VAL A 1 96 ? 4.176 13.164 15.703 1 97.88 96 VAL A O 1
ATOM 757 N N . ALA A 1 97 ? 5.598 12.266 17.188 1 98.38 97 ALA A N 1
ATOM 758 C CA . ALA A 1 97 ? 5.574 13.469 18.031 1 98.38 97 ALA A CA 1
ATOM 759 C C . ALA A 1 97 ? 6.035 14.695 17.25 1 98.38 97 ALA A C 1
ATOM 761 O O . ALA A 1 97 ? 7.059 14.648 16.562 1 98.38 97 ALA A O 1
ATOM 762 N N . GLY A 1 98 ? 5.23 15.734 17.312 1 98.06 98 GLY A N 1
ATOM 763 C CA . GLY A 1 98 ? 5.59 16.984 16.672 1 98.06 98 GLY A CA 1
ATOM 764 C C . GLY A 1 98 ? 5.402 16.953 15.164 1 98.06 98 GLY A C 1
ATOM 765 O O . GLY A 1 98 ? 5.758 17.906 14.469 1 98.06 98 GLY A O 1
ATOM 766 N N . CYS A 1 99 ? 4.84 15.914 14.609 1 98.25 99 CYS A N 1
ATOM 767 C CA . CYS A 1 99 ? 4.617 15.789 13.172 1 98.25 99 CYS A CA 1
ATOM 768 C C . CYS A 1 99 ? 3.186 16.156 12.805 1 98.25 99 CYS A C 1
ATOM 770 O O . CYS A 1 99 ? 2.275 16.031 13.625 1 98.25 99 CYS A O 1
ATOM 772 N N . ASN A 1 100 ? 2.996 16.734 11.602 1 98.81 100 ASN A N 1
ATOM 773 C CA . ASN A 1 100 ? 1.662 16.797 11.016 1 98.81 100 ASN A CA 1
ATOM 774 C C . ASN A 1 100 ? 1.257 15.445 10.414 1 98.81 100 ASN A C 1
ATOM 776 O O . ASN A 1 100 ? 1.938 14.93 9.531 1 98.81 100 ASN A O 1
ATOM 780 N N . VAL A 1 101 ? 0.156 14.891 10.945 1 98.81 101 VAL A N 1
ATOM 781 C CA . VAL A 1 101 ? -0.237 13.531 10.586 1 98.81 101 VAL A CA 1
ATOM 782 C C . VAL A 1 101 ? -1.629 13.547 9.961 1 98.81 101 VAL A C 1
ATOM 784 O O . VAL A 1 101 ? -2.531 14.234 10.445 1 98.81 101 VAL A O 1
ATOM 787 N N . VAL A 1 102 ? -1.806 12.883 8.844 1 98.88 102 VAL A N 1
ATOM 788 C CA . VAL A 1 102 ? -3.111 12.602 8.258 1 98.88 102 VAL A CA 1
ATOM 789 C C . VAL A 1 102 ? -3.332 11.094 8.18 1 98.88 102 VAL A C 1
ATOM 791 O O . VAL A 1 102 ? -2.531 10.375 7.582 1 98.88 102 VAL A O 1
ATOM 794 N N . ILE A 1 103 ? -4.34 10.562 8.852 1 98.81 103 ILE A N 1
ATOM 795 C CA . ILE A 1 103 ? -4.773 9.188 8.664 1 98.81 103 ILE A CA 1
ATOM 796 C C . ILE A 1 103 ? -5.562 9.062 7.363 1 98.81 103 ILE A C 1
ATOM 798 O O . ILE A 1 103 ? -6.527 9.805 7.145 1 98.81 103 ILE A O 1
ATOM 802 N N . VAL A 1 104 ? -5.113 8.258 6.477 1 98.81 104 VAL A N 1
ATOM 803 C CA . VAL A 1 104 ? -5.785 7.965 5.215 1 98.81 104 VAL A CA 1
ATOM 804 C C . VAL A 1 104 ? -6.586 6.672 5.344 1 98.81 104 VAL A C 1
ATOM 806 O O . VAL A 1 104 ? -6.016 5.582 5.395 1 98.81 104 VAL A O 1
ATOM 809 N N . GLU A 1 105 ? -7.914 6.762 5.395 1 97.94 105 GLU A N 1
ATOM 810 C CA . GLU A 1 105 ? -8.805 5.652 5.719 1 97.94 105 GLU A CA 1
ATOM 811 C C . GLU A 1 105 ? -9.664 5.27 4.52 1 97.94 105 GLU A C 1
ATOM 813 O O . GLU A 1 105 ? -10.125 6.141 3.771 1 97.94 105 GLU A O 1
ATOM 818 N N . ASP A 1 106 ? -9.898 3.975 4.363 1 97.88 106 ASP A N 1
ATOM 819 C CA . ASP A 1 106 ? -10.703 3.527 3.229 1 97.88 106 ASP A CA 1
ATOM 820 C C . ASP A 1 106 ? -12.188 3.789 3.463 1 97.88 106 ASP A C 1
ATOM 822 O O . ASP A 1 106 ? -12.859 4.379 2.615 1 97.88 106 ASP A O 1
ATOM 826 N N . ILE A 1 107 ? -12.672 3.373 4.688 1 97.62 107 ILE A N 1
ATOM 827 C CA . ILE A 1 107 ? -14.117 3.502 4.875 1 97.62 107 ILE A CA 1
ATOM 828 C C . ILE A 1 107 ? -14.43 3.654 6.363 1 97.62 107 ILE A C 1
ATOM 830 O O . ILE A 1 107 ? -13.812 2.994 7.203 1 97.62 107 ILE A O 1
ATOM 834 N N . ILE A 1 108 ? -15.328 4.582 6.688 1 96.5 108 ILE A N 1
ATOM 835 C CA . ILE A 1 108 ? -15.914 4.688 8.023 1 96.5 108 ILE A CA 1
ATOM 836 C C . ILE A 1 108 ? -17.281 3.99 8.039 1 96.5 108 ILE A C 1
ATOM 838 O O . ILE A 1 108 ? -18.266 4.527 7.535 1 96.5 108 ILE A O 1
ATOM 842 N N . ASP A 1 109 ? -17.281 2.848 8.609 1 94.12 109 ASP A N 1
ATOM 843 C CA . ASP A 1 109 ? -18.531 2.129 8.859 1 94.12 109 ASP A CA 1
ATOM 844 C C . ASP A 1 109 ? -19.109 2.496 10.219 1 94.12 109 ASP A C 1
ATOM 846 O O . ASP A 1 109 ? -19.766 3.535 10.367 1 94.12 109 ASP A O 1
ATOM 850 N N . SER A 1 110 ? -18.688 1.788 11.305 1 92.06 110 SER A N 1
ATOM 851 C CA . SER A 1 110 ? -19.094 2.211 12.641 1 92.06 110 SER A CA 1
ATOM 852 C C . SER A 1 110 ? -18.234 3.355 13.148 1 92.06 110 SER A C 1
ATOM 854 O O . SER A 1 110 ? -18.688 4.18 13.945 1 92.06 110 SER A O 1
ATOM 856 N N . GLY A 1 111 ? -17.062 3.383 12.781 1 93.69 111 GLY A N 1
ATOM 857 C CA . GLY A 1 111 ? -16.125 4.418 13.172 1 93.69 111 GLY A CA 1
ATOM 858 C C . GLY A 1 111 ? -15.422 4.121 14.492 1 93.69 111 GLY A C 1
ATOM 859 O O . GLY A 1 111 ? -14.539 4.867 14.914 1 93.69 111 GLY A O 1
ATOM 860 N N . LEU A 1 112 ? -15.711 3.031 15.102 1 91.88 112 LEU A N 1
ATOM 861 C CA . LEU A 1 112 ? -15.219 2.746 16.438 1 91.88 112 LEU A CA 1
ATOM 862 C C . LEU A 1 112 ? -13.727 2.443 16.422 1 91.88 112 LEU A C 1
ATOM 864 O O . LEU A 1 112 ? -12.977 2.918 17.266 1 91.88 112 LEU A O 1
ATOM 868 N N . THR A 1 113 ? -13.289 1.637 15.414 1 90.69 113 THR A N 1
ATOM 869 C CA . THR A 1 113 ? -11.867 1.338 15.289 1 90.69 113 THR A CA 1
ATOM 870 C C . THR A 1 113 ? -11.062 2.615 15.055 1 90.69 113 THR A C 1
ATOM 872 O O . THR A 1 113 ? -10.023 2.826 15.68 1 90.69 113 THR A O 1
ATOM 875 N N . LEU A 1 114 ? -11.594 3.439 14.211 1 94.5 114 LEU A N 1
ATOM 876 C CA . LEU A 1 114 ? -10.922 4.688 13.883 1 94.5 114 LEU A CA 1
ATOM 877 C C . LEU A 1 114 ? -10.867 5.613 15.094 1 94.5 114 LEU A C 1
ATOM 879 O O . LEU A 1 114 ? -9.867 6.301 15.312 1 94.5 114 LEU A O 1
ATOM 883 N N . LYS A 1 115 ? -11.898 5.633 15.852 1 94.69 115 LYS A N 1
ATOM 884 C CA . LYS A 1 115 ? -11.922 6.445 17.062 1 94.69 115 LYS A CA 1
ATOM 885 C C . LYS A 1 115 ? -10.82 6.027 18.031 1 94.69 115 LYS A C 1
ATOM 887 O O . LYS A 1 115 ? -10.117 6.879 18.594 1 94.69 115 LYS A O 1
ATOM 892 N N . TRP A 1 116 ? -10.734 4.754 18.219 1 93.38 116 TRP A N 1
ATOM 893 C CA . TRP A 1 116 ? -9.656 4.227 19.047 1 93.38 116 TRP A CA 1
ATOM 894 C C . TRP A 1 116 ? -8.289 4.645 18.516 1 93.38 116 TRP A C 1
ATOM 896 O O . TRP A 1 116 ? -7.414 5.047 19.266 1 93.38 116 TRP A O 1
ATOM 906 N N . LEU A 1 117 ? -8.125 4.52 17.219 1 95.19 117 LEU A N 1
ATOM 907 C CA . LEU A 1 117 ? -6.863 4.867 16.562 1 95.19 117 LEU A CA 1
ATOM 908 C C . LEU A 1 117 ? -6.535 6.34 16.766 1 95.19 117 LEU A C 1
ATOM 910 O O . LEU A 1 117 ? -5.383 6.695 17.047 1 95.19 117 LEU A O 1
ATOM 914 N N . ILE A 1 118 ? -7.492 7.184 16.641 1 96.75 118 ILE A N 1
ATOM 915 C CA . ILE A 1 118 ? -7.324 8.617 16.828 1 96.75 118 ILE A CA 1
ATOM 916 C C . ILE A 1 118 ? -6.852 8.906 18.25 1 96.75 118 ILE A C 1
ATOM 918 O O . ILE A 1 118 ? -5.914 9.68 18.453 1 96.75 118 ILE A O 1
ATOM 922 N N . LYS A 1 119 ? -7.492 8.273 19.188 1 95.75 119 LYS A N 1
ATOM 923 C CA . LYS A 1 119 ? -7.105 8.445 20.578 1 95.75 119 LYS A CA 1
ATOM 924 C C . LYS A 1 119 ? -5.672 7.988 20.828 1 95.75 119 LYS A C 1
ATOM 926 O O . LYS A 1 119 ? -4.891 8.688 21.469 1 95.75 119 LYS A O 1
ATOM 931 N N . ASN A 1 120 ? -5.383 6.812 20.328 1 96.06 120 ASN A N 1
ATOM 932 C CA . ASN A 1 120 ? -4.039 6.254 20.453 1 96.06 120 ASN A CA 1
ATOM 933 C C . ASN A 1 120 ? -2.984 7.188 19.875 1 96.06 120 ASN A C 1
ATOM 935 O O . ASN A 1 120 ? -1.99 7.5 20.531 1 96.06 120 ASN A O 1
ATOM 939 N N . LEU A 1 121 ? -3.191 7.68 18.656 1 97.81 121 LEU A N 1
ATOM 940 C CA . LEU A 1 121 ? -2.219 8.508 17.953 1 97.81 121 LEU A CA 1
ATOM 941 C C . LEU A 1 121 ? -2.133 9.898 18.578 1 97.81 121 LEU A C 1
ATOM 943 O O . LEU A 1 121 ? -1.061 10.508 18.609 1 97.81 121 LEU A O 1
ATOM 947 N N . SER A 1 122 ? -3.309 10.398 19.016 1 98.12 122 SER A N 1
ATOM 948 C CA . SER A 1 122 ? -3.303 11.688 19.703 1 98.12 122 SER A CA 1
ATOM 949 C C . SER A 1 122 ? -2.402 11.656 20.938 1 98.12 122 SER A C 1
ATOM 951 O O . SER A 1 122 ? -1.731 12.641 21.25 1 98.12 122 SER A O 1
ATOM 953 N N . GLY A 1 123 ? -2.391 10.578 21.562 1 98.06 123 GLY A N 1
ATOM 954 C CA . GLY A 1 123 ? -1.568 10.406 22.75 1 98.06 123 GLY A CA 1
ATOM 955 C C . GLY A 1 123 ? -0.081 10.469 22.469 1 98.06 123 GLY A C 1
ATOM 956 O O . GLY A 1 123 ? 0.725 10.664 23.375 1 98.06 123 GLY A O 1
ATOM 957 N N . ARG A 1 124 ? 0.26 10.328 21.25 1 98.19 124 ARG A N 1
ATOM 958 C CA . ARG A 1 124 ? 1.665 10.359 20.859 1 98.19 124 ARG A CA 1
ATOM 959 C C . ARG A 1 124 ? 2.121 11.789 20.578 1 98.19 124 ARG A C 1
ATOM 961 O O . ARG A 1 124 ? 3.256 12.008 20.141 1 98.19 124 ARG A O 1
ATOM 968 N N . LYS A 1 125 ? 1.235 12.758 20.688 1 98.31 125 LYS A N 1
ATOM 969 C CA . LYS A 1 125 ? 1.482 14.195 20.688 1 98.31 125 LYS A CA 1
ATOM 970 C C . LYS A 1 125 ? 1.945 14.68 19.312 1 98.31 125 LYS A C 1
ATOM 972 O O . LYS A 1 125 ? 2.961 15.367 19.203 1 98.31 125 LYS A O 1
ATOM 977 N N . PRO A 1 126 ? 1.254 14.336 18.25 1 98.69 126 PRO A N 1
ATOM 978 C CA . PRO A 1 126 ? 1.525 14.984 16.953 1 98.69 126 PRO A CA 1
ATOM 979 C C . PRO A 1 126 ? 1.209 16.469 16.969 1 98.69 126 PRO A C 1
ATOM 981 O O . PRO A 1 126 ? 0.471 16.953 17.844 1 98.69 126 PRO A O 1
ATOM 984 N N . LYS A 1 127 ? 1.906 17.203 16.094 1 98.56 127 LYS A N 1
ATOM 985 C CA . LYS A 1 127 ? 1.586 18.609 15.938 1 98.56 127 LYS A CA 1
ATOM 986 C C . LYS A 1 127 ? 0.143 18.797 15.477 1 98.56 127 LYS A C 1
ATOM 988 O O . LYS A 1 127 ? -0.556 19.703 15.961 1 98.56 127 LYS A O 1
ATOM 993 N N . SER A 1 128 ? -0.301 18.016 14.594 1 98.56 128 SER A N 1
ATOM 994 C CA . SER A 1 128 ? -1.689 17.922 14.156 1 98.56 128 SER A CA 1
ATOM 995 C C . SER A 1 128 ? -2.061 16.5 13.781 1 98.56 128 SER A C 1
ATOM 997 O O . SER A 1 128 ? -1.191 15.688 13.438 1 98.56 128 SER A O 1
ATOM 999 N N . LEU A 1 129 ? -3.324 16.156 13.922 1 98.62 129 LEU A N 1
ATOM 1000 C CA . LEU A 1 129 ? -3.871 14.852 13.547 1 98.62 129 LEU A CA 1
ATOM 1001 C C . LEU A 1 129 ? -5.203 15.016 12.82 1 98.62 129 LEU A C 1
ATOM 1003 O O . LEU A 1 129 ? -6.195 15.43 13.422 1 98.62 129 LEU A O 1
ATOM 1007 N N . GLU A 1 130 ? -5.188 14.742 11.508 1 98.69 130 GLU A N 1
ATOM 1008 C CA . GLU A 1 130 ? -6.387 14.844 10.672 1 98.69 130 GLU A CA 1
ATOM 1009 C C . GLU A 1 130 ? -6.727 13.508 10.031 1 98.69 130 GLU A C 1
ATOM 1011 O O . GLU A 1 130 ? -5.91 12.586 10.031 1 98.69 130 GLU A O 1
ATOM 1016 N N . ILE A 1 131 ? -7.938 13.43 9.531 1 98.69 131 ILE A N 1
ATOM 1017 C CA . ILE A 1 131 ? -8.422 12.211 8.891 1 98.69 131 ILE A CA 1
ATOM 1018 C C . ILE A 1 131 ? -9 12.547 7.516 1 98.69 131 ILE A C 1
ATOM 1020 O O . ILE A 1 131 ? -9.766 13.508 7.375 1 98.69 131 ILE A O 1
ATOM 1024 N N . VAL A 1 132 ? -8.578 11.891 6.508 1 98.81 132 VAL A N 1
ATOM 1025 C CA . VAL A 1 132 ? -9.258 11.836 5.219 1 98.81 132 VAL A CA 1
ATOM 1026 C C . VAL A 1 132 ? -9.742 10.414 4.945 1 98.81 132 VAL A C 1
ATOM 1028 O O . VAL A 1 132 ? -8.977 9.453 5.07 1 98.81 132 VAL A O 1
ATOM 1031 N N . THR A 1 133 ? -11.008 10.266 4.715 1 98.75 133 THR A N 1
ATOM 1032 C CA . THR A 1 133 ? -11.539 8.953 4.387 1 98.75 133 THR A CA 1
ATOM 1033 C C . THR A 1 133 ? -12.156 8.945 2.992 1 98.75 133 THR A C 1
ATOM 1035 O O . THR A 1 133 ? -12.719 9.953 2.551 1 98.75 133 THR A O 1
ATOM 1038 N N . LEU A 1 134 ? -12 7.812 2.324 1 98.75 134 LEU A N 1
ATOM 1039 C CA . LEU A 1 134 ? -12.539 7.707 0.975 1 98.75 134 LEU A CA 1
ATOM 1040 C C . LEU A 1 134 ? -14.055 7.527 1.013 1 98.75 134 LEU A C 1
ATOM 1042 O O . LEU A 1 134 ? -14.781 8.164 0.244 1 98.75 134 LEU A O 1
ATOM 1046 N N . LEU A 1 135 ? -14.523 6.668 1.897 1 98.69 135 LEU A N 1
ATOM 1047 C CA . LEU A 1 135 ? -15.938 6.324 1.949 1 98.69 135 LEU A CA 1
ATOM 1048 C C . LEU A 1 135 ? -16.484 6.457 3.369 1 98.69 135 LEU A C 1
ATOM 1050 O O . LEU A 1 135 ? -15.742 6.246 4.34 1 98.69 135 LEU A O 1
ATOM 1054 N N . ARG A 1 136 ? -17.719 6.73 3.473 1 98.31 136 ARG A N 1
ATOM 1055 C CA . ARG A 1 136 ? -18.453 6.703 4.734 1 98.31 136 ARG A CA 1
ATOM 1056 C C . ARG A 1 136 ? -19.859 6.125 4.551 1 98.31 136 ARG A C 1
ATOM 1058 O O . ARG A 1 136 ? -20.484 6.348 3.52 1 98.31 136 ARG A O 1
ATOM 1065 N N . LYS A 1 137 ? -20.234 5.32 5.484 1 96.88 137 LYS A N 1
ATOM 1066 C CA . LYS A 1 137 ? -21.625 4.875 5.578 1 96.88 137 LYS A CA 1
ATOM 1067 C C . LYS A 1 137 ? -22.359 5.586 6.715 1 96.88 137 LYS A C 1
ATOM 1069 O O . LYS A 1 137 ? -22.375 5.094 7.844 1 96.88 137 LYS A O 1
ATOM 1074 N N . PRO A 1 138 ? -23.031 6.617 6.371 1 96.94 138 PRO A N 1
ATOM 1075 C CA . PRO A 1 138 ? -23.594 7.457 7.43 1 96.94 138 PRO A CA 1
ATOM 1076 C C . PRO A 1 138 ? -24.562 6.691 8.336 1 96.94 138 PRO A C 1
ATOM 1078 O O . PRO A 1 138 ? -24.594 6.93 9.547 1 96.94 138 PRO A O 1
ATOM 1081 N N . GLU A 1 139 ? -25.281 5.773 7.836 1 96.19 139 GLU A N 1
ATOM 1082 C CA . GLU A 1 139 ? -26.297 5.059 8.602 1 96.19 139 GLU A CA 1
ATOM 1083 C C . GLU A 1 139 ? -25.656 4.066 9.57 1 96.19 139 GLU A C 1
ATOM 1085 O O . GLU A 1 139 ? -26.297 3.607 10.516 1 96.19 139 GLU A O 1
ATOM 1090 N N . ALA A 1 140 ? -24.406 3.756 9.328 1 94.06 140 ALA A N 1
ATOM 1091 C CA . ALA A 1 140 ? -23.75 2.738 10.133 1 94.06 140 ALA A CA 1
ATOM 1092 C C . ALA A 1 140 ? -22.875 3.377 11.219 1 94.06 140 ALA A C 1
ATOM 1094 O O . ALA A 1 140 ? -22.375 2.686 12.102 1 94.06 140 ALA A O 1
ATOM 1095 N N . VAL A 1 141 ? -22.719 4.691 11.188 1 94 141 VAL A N 1
ATOM 1096 C CA . VAL A 1 141 ? -21.797 5.398 12.07 1 94 141 VAL A CA 1
ATOM 1097 C C . VAL A 1 141 ? -22.344 5.379 13.5 1 94 141 VAL A C 1
ATOM 1099 O O . VAL A 1 141 ? -23.516 5.684 13.734 1 94 141 VAL A O 1
ATOM 1102 N N . LYS A 1 142 ? -21.5 5.008 14.406 1 93.38 142 LYS A N 1
ATOM 1103 C CA . LYS A 1 142 ? -21.891 4.922 15.805 1 93.38 142 LYS A CA 1
ATOM 1104 C C . LYS A 1 142 ? -21.156 5.973 16.641 1 93.38 142 LYS A C 1
ATOM 1106 O O . LYS A 1 142 ? -21.469 6.152 17.828 1 93.38 142 LYS A O 1
ATOM 1111 N N . THR A 1 143 ? -20.188 6.555 16.094 1 92.31 143 THR A N 1
ATOM 1112 C CA . THR A 1 143 ? -19.438 7.594 16.781 1 92.31 143 THR A CA 1
ATOM 1113 C C . THR A 1 143 ? -19.031 8.703 15.812 1 92.31 143 THR A C 1
ATOM 1115 O O . THR A 1 143 ? -18.734 8.438 14.648 1 92.31 143 THR A O 1
ATOM 1118 N N . THR A 1 144 ? -19.016 9.828 16.297 1 88.19 144 THR A N 1
ATOM 1119 C CA . THR A 1 144 ? -18.688 10.961 15.445 1 88.19 144 THR A CA 1
ATOM 1120 C C . THR A 1 144 ? -17.172 11.078 15.266 1 88.19 144 THR A C 1
ATOM 1122 O O . THR A 1 144 ? -16.422 11.078 16.25 1 88.19 144 THR A O 1
ATOM 1125 N N . ILE A 1 145 ? -16.75 11.102 14.062 1 94 145 ILE A N 1
ATOM 1126 C CA . ILE A 1 145 ? -15.352 11.336 13.711 1 94 145 ILE A CA 1
ATOM 1127 C C . ILE A 1 145 ? -15.234 12.609 12.875 1 94 145 ILE A C 1
ATOM 1129 O O . ILE A 1 145 ? -15.938 12.766 11.875 1 94 145 ILE A O 1
ATOM 1133 N N . ASP A 1 146 ? -14.484 13.531 13.383 1 95.69 146 ASP A N 1
ATOM 1134 C CA . ASP A 1 146 ? -14.234 14.766 12.648 1 95.69 146 ASP A CA 1
ATOM 1135 C C . ASP A 1 146 ? -13.188 14.555 11.555 1 95.69 146 ASP A C 1
ATOM 1137 O O . ASP A 1 146 ? -11.984 14.492 11.844 1 95.69 146 ASP A O 1
ATOM 1141 N N . CYS A 1 147 ? -13.625 14.477 10.297 1 97.81 147 CYS A N 1
ATOM 1142 C CA . CYS A 1 147 ? -12.742 14.305 9.156 1 97.81 147 CYS A CA 1
ATOM 1143 C C . CYS A 1 147 ? -12.43 15.641 8.492 1 97.81 147 CYS A C 1
ATOM 1145 O O . CYS A 1 147 ? -13.305 16.5 8.398 1 97.81 147 CYS A O 1
ATOM 1147 N N . LEU A 1 148 ? -11.188 15.742 8.094 1 98.25 148 LEU A N 1
ATOM 1148 C CA . LEU A 1 148 ? -10.883 16.875 7.23 1 98.25 148 LEU A CA 1
ATOM 1149 C C . LEU A 1 148 ? -11.805 16.906 6.012 1 98.25 148 LEU A C 1
ATOM 1151 O O . LEU A 1 148 ? -12.305 17.969 5.625 1 98.25 148 LEU A O 1
ATOM 1155 N N . ASP A 1 149 ? -11.953 15.734 5.41 1 98.31 149 ASP A N 1
ATOM 1156 C CA . ASP A 1 149 ? -12.906 15.586 4.312 1 98.31 149 ASP A CA 1
ATOM 1157 C C . ASP A 1 149 ? -13.242 14.117 4.066 1 98.31 149 ASP A C 1
ATOM 1159 O O . ASP A 1 149 ? -12.516 13.227 4.508 1 98.31 149 ASP A O 1
ATOM 1163 N N . ILE A 1 150 ? -14.367 13.969 3.396 1 98.62 150 ILE A N 1
ATOM 1164 C CA . ILE A 1 150 ? -14.891 12.648 3.07 1 98.62 150 ILE A CA 1
ATOM 1165 C C . ILE A 1 150 ? -15.094 12.531 1.562 1 98.62 150 ILE A C 1
ATOM 1167 O O . ILE A 1 150 ? -15.664 13.43 0.934 1 98.62 150 ILE A O 1
ATOM 1171 N N . GLY A 1 151 ? -14.609 11.453 0.961 1 98.88 151 GLY A N 1
ATOM 1172 C CA . GLY A 1 151 ? -14.742 11.273 -0.477 1 98.88 151 GLY A CA 1
ATOM 1173 C C . GLY A 1 151 ? -16.172 11.078 -0.928 1 98.88 151 GLY A C 1
ATOM 1174 O O . GLY A 1 151 ? -16.719 11.906 -1.667 1 98.88 151 GLY A O 1
ATOM 1175 N N . PHE A 1 152 ? -16.812 9.984 -0.403 1 98.81 152 PHE A N 1
ATOM 1176 C CA . PHE A 1 152 ? -18.156 9.633 -0.818 1 98.81 152 PHE A CA 1
ATOM 1177 C C . PHE A 1 152 ? -18.969 9.094 0.359 1 98.81 152 PHE A C 1
ATOM 1179 O O . PHE A 1 152 ? -18.438 8.367 1.199 1 98.81 152 PHE A O 1
ATOM 1186 N N . ASP A 1 153 ? -20.219 9.453 0.403 1 98.25 153 ASP A N 1
ATOM 1187 C CA . ASP A 1 153 ? -21.172 8.758 1.265 1 98.25 153 ASP A CA 1
ATOM 1188 C C . ASP A 1 153 ? -21.859 7.625 0.514 1 98.25 153 ASP A C 1
ATOM 1190 O O . ASP A 1 153 ? -22.266 7.797 -0.636 1 98.25 153 ASP A O 1
ATOM 1194 N N . LEU A 1 154 ? -21.859 6.492 1.154 1 96.94 154 LEU A N 1
ATOM 1195 C CA . LEU A 1 154 ? -22.5 5.316 0.571 1 96.94 154 LEU A CA 1
ATOM 1196 C C . LEU A 1 154 ? -23.625 4.809 1.471 1 96.94 154 LEU A C 1
ATOM 1198 O O . LEU A 1 154 ? -23.578 4.98 2.691 1 96.94 154 LEU A O 1
ATOM 1202 N N . PRO A 1 155 ? -24.672 4.184 0.812 1 94.12 155 PRO A N 1
ATOM 1203 C CA . PRO A 1 155 ? -25.656 3.473 1.642 1 94.12 155 PRO A CA 1
ATOM 1204 C C . PRO A 1 155 ? -25.031 2.312 2.416 1 94.12 155 PRO A C 1
ATOM 1206 O O . PRO A 1 155 ? -23.906 1.905 2.125 1 94.12 155 PRO A O 1
ATOM 1209 N N . ASN A 1 156 ? -25.781 1.883 3.363 1 93.56 156 ASN A N 1
ATOM 1210 C CA . ASN A 1 156 ? -25.297 0.784 4.188 1 93.56 156 ASN A CA 1
ATOM 1211 C C . ASN A 1 156 ? -25.406 -0.554 3.463 1 93.56 156 ASN A C 1
ATOM 1213 O O . ASN A 1 156 ? -26.25 -1.385 3.811 1 93.56 156 ASN A O 1
ATOM 1217 N N . GLU A 1 157 ? -24.641 -0.74 2.527 1 92.19 157 GLU A N 1
ATOM 1218 C CA . GLU A 1 157 ? -24.547 -1.989 1.778 1 92.19 157 GLU A CA 1
ATOM 1219 C C . GLU A 1 157 ? -23.109 -2.521 1.771 1 92.19 157 GLU A C 1
ATOM 1221 O O . GLU A 1 157 ? -22.172 -1.775 2.033 1 92.19 157 GLU A O 1
ATOM 1226 N N . PHE A 1 158 ? -23.062 -3.793 1.562 1 93.19 158 PHE A N 1
ATOM 1227 C CA . PHE A 1 158 ? -21.75 -4.418 1.494 1 93.19 158 PHE A CA 1
ATOM 1228 C C . PHE A 1 158 ? -21.047 -4.051 0.196 1 93.19 158 PHE A C 1
ATOM 1230 O O . PHE A 1 158 ? -21.594 -4.246 -0.892 1 93.19 158 PHE A O 1
ATOM 1237 N N . VAL A 1 159 ? -19.828 -3.471 0.305 1 96.56 159 VAL A N 1
ATOM 1238 C CA . VAL A 1 159 ? -19.141 -2.979 -0.884 1 96.56 159 VAL A CA 1
ATOM 1239 C C . VAL A 1 159 ? -17.766 -3.611 -0.977 1 96.56 159 VAL A C 1
ATOM 1241 O O . VAL A 1 159 ? -17.172 -4 0.039 1 96.56 159 VAL A O 1
ATOM 1244 N N . ILE A 1 160 ? -17.25 -3.793 -2.176 1 97.62 160 ILE A N 1
ATOM 1245 C CA . ILE A 1 160 ? -15.93 -4.32 -2.482 1 97.62 160 ILE A CA 1
ATOM 1246 C C . ILE A 1 160 ? -15.242 -3.41 -3.496 1 97.62 160 ILE A C 1
ATOM 1248 O O . ILE A 1 160 ? -15.867 -2.525 -4.078 1 97.62 160 ILE A O 1
ATOM 1252 N N . GLY A 1 161 ? -13.906 -3.652 -3.611 1 98.06 161 GLY A N 1
ATOM 1253 C CA . GLY A 1 161 ? -13.141 -2.943 -4.625 1 98.06 161 GLY A CA 1
ATOM 1254 C C . GLY A 1 161 ? -12.383 -1.754 -4.074 1 98.06 161 GLY A C 1
ATOM 1255 O O . GLY A 1 161 ? -12.75 -1.195 -3.039 1 98.06 161 GLY A O 1
ATOM 1256 N N . TYR A 1 162 ? -11.336 -1.479 -4.742 1 98.44 162 TYR A N 1
ATOM 1257 C CA . TYR A 1 162 ? -10.477 -0.344 -4.422 1 98.44 162 TYR A CA 1
ATOM 1258 C C . TYR A 1 162 ? -9.992 -0.418 -2.979 1 98.44 162 TYR A C 1
ATOM 1260 O O . TYR A 1 162 ? -10.133 0.543 -2.221 1 98.44 162 TYR A O 1
ATOM 1268 N N . GLY A 1 163 ? -9.562 -1.611 -2.59 1 98.38 163 GLY A N 1
ATOM 1269 C CA . GLY A 1 163 ? -9.047 -1.857 -1.255 1 98.38 163 GLY A CA 1
ATOM 1270 C C . GLY A 1 163 ? -10.023 -2.596 -0.361 1 98.38 163 GLY A C 1
ATOM 1271 O O . GLY A 1 163 ? -9.609 -3.332 0.541 1 98.38 163 GLY A O 1
ATOM 1272 N N . LEU A 1 164 ? -11.328 -2.436 -0.596 1 97.75 164 LEU A N 1
ATOM 1273 C CA . LEU A 1 164 ? -12.352 -3.115 0.192 1 97.75 164 LEU A CA 1
ATOM 1274 C C . LEU A 1 164 ? -12.508 -4.562 -0.257 1 97.75 164 LEU A C 1
ATOM 1276 O O . LEU A 1 164 ? -12.477 -4.855 -1.454 1 97.75 164 LEU A O 1
ATOM 1280 N N . ASP A 1 165 ? -12.695 -5.457 0.751 1 97.12 165 ASP A N 1
ATOM 1281 C CA . ASP A 1 165 ? -12.625 -6.867 0.379 1 97.12 165 ASP A CA 1
ATOM 1282 C C . ASP A 1 165 ? -13.859 -7.621 0.861 1 97.12 165 ASP A C 1
ATOM 1284 O O . ASP A 1 165 ? -14.617 -7.117 1.695 1 97.12 165 ASP A O 1
ATOM 1288 N N . PHE A 1 166 ? -14.109 -8.734 0.231 1 95.81 166 PHE A N 1
ATOM 1289 C CA . PHE A 1 166 ? -14.867 -9.859 0.763 1 95.81 166 PHE A CA 1
ATOM 1290 C C . PHE A 1 166 ? -14.023 -11.125 0.771 1 95.81 166 PHE A C 1
ATOM 1292 O O . PHE A 1 166 ? -13.57 -11.586 -0.28 1 95.81 166 PHE A O 1
ATOM 1299 N N . ALA A 1 167 ? -13.766 -11.594 1.997 1 93.25 167 ALA A N 1
ATOM 1300 C CA . ALA A 1 167 ? -12.945 -12.797 2.154 1 93.25 167 ALA A CA 1
ATOM 1301 C C . ALA A 1 167 ? -11.586 -12.625 1.484 1 93.25 167 ALA A C 1
ATOM 1303 O O . ALA A 1 167 ? -11.133 -13.5 0.745 1 93.25 167 ALA A O 1
ATOM 1304 N N . GLU A 1 168 ? -10.977 -11.43 1.56 1 95.5 168 GLU A N 1
ATOM 1305 C CA . GLU A 1 168 ? -9.625 -11.07 1.138 1 95.5 168 GLU A CA 1
ATOM 1306 C C . GLU A 1 168 ? -9.539 -10.938 -0.38 1 95.5 168 GLU A C 1
ATOM 1308 O O . GLU A 1 168 ? -8.445 -10.758 -0.932 1 95.5 168 GLU A O 1
ATOM 1313 N N . LYS A 1 169 ? -10.719 -10.953 -1.008 1 95.88 169 LYS A N 1
ATOM 1314 C CA . LYS A 1 169 ? -10.758 -10.82 -2.461 1 95.88 169 LYS A CA 1
ATOM 1315 C C . LYS A 1 169 ? -11.242 -9.43 -2.873 1 95.88 169 LYS A C 1
ATOM 1317 O O . LYS A 1 169 ? -11.734 -8.672 -2.039 1 95.88 169 LYS A O 1
ATOM 1322 N N . TYR A 1 170 ? -10.992 -9.102 -4.117 1 97.62 170 TYR A N 1
ATOM 1323 C CA . TYR A 1 170 ? -11.633 -8.008 -4.832 1 97.62 170 TYR A CA 1
ATOM 1324 C C . TYR A 1 170 ? -10.914 -6.688 -4.578 1 97.62 170 TYR A C 1
ATOM 1326 O O . TYR A 1 170 ? -11.242 -5.664 -5.172 1 97.62 170 TYR A O 1
ATOM 1334 N N . ARG A 1 171 ? -9.891 -6.625 -3.67 1 98.19 171 ARG A N 1
ATOM 1335 C CA . ARG A 1 171 ? -9.234 -5.363 -3.346 1 98.19 171 ARG A CA 1
ATOM 1336 C C . ARG A 1 171 ? -8.688 -4.695 -4.602 1 98.19 171 ARG A C 1
ATOM 1338 O O . ARG A 1 171 ? -8.586 -3.467 -4.664 1 98.19 171 ARG A O 1
ATOM 1345 N N . ASP A 1 172 ? -8.375 -5.477 -5.598 1 98.12 172 ASP A N 1
ATOM 1346 C CA . ASP A 1 172 ? -7.625 -5.051 -6.773 1 98.12 172 ASP A CA 1
ATOM 1347 C C . ASP A 1 172 ? -8.539 -4.371 -7.793 1 98.12 172 ASP A C 1
ATOM 1349 O O . ASP A 1 172 ? -8.062 -3.775 -8.758 1 98.12 172 ASP A O 1
ATOM 1353 N N . LEU A 1 173 ? -9.852 -4.449 -7.586 1 98.19 173 LEU A N 1
ATOM 1354 C CA . LEU A 1 173 ? -10.766 -3.789 -8.516 1 98.19 173 LEU A CA 1
ATOM 1355 C C . LEU A 1 173 ? -10.578 -2.275 -8.477 1 98.19 173 LEU A C 1
ATOM 1357 O O . LEU A 1 173 ? -10.5 -1.682 -7.398 1 98.19 173 LEU A O 1
ATOM 1361 N N . PRO A 1 174 ? -10.484 -1.578 -9.617 1 97.69 174 PRO A N 1
ATOM 1362 C CA . PRO A 1 174 ? -10.188 -0.143 -9.656 1 97.69 174 PRO A CA 1
ATOM 1363 C C . PRO A 1 174 ? -11.43 0.719 -9.422 1 97.69 174 PRO A C 1
ATOM 1365 O O . PRO A 1 174 ? -11.414 1.919 -9.711 1 97.69 174 PRO A O 1
ATOM 1368 N N . PHE A 1 175 ? -12.539 0.173 -8.969 1 98.19 175 PHE A N 1
ATOM 1369 C CA . PHE A 1 175 ? -13.797 0.837 -8.672 1 98.19 175 PHE A CA 1
ATOM 1370 C C . PHE A 1 175 ? -14.438 0.254 -7.414 1 98.19 175 PHE A C 1
ATOM 1372 O O . PHE A 1 175 ? -13.977 -0.769 -6.898 1 98.19 175 PHE A O 1
ATOM 1379 N N . VAL A 1 176 ? -15.391 0.893 -6.879 1 98.25 176 VAL A N 1
ATOM 1380 C CA . VAL A 1 176 ? -16.172 0.4 -5.75 1 98.25 176 VAL A CA 1
ATOM 1381 C C . VAL A 1 176 ? -17.484 -0.198 -6.25 1 98.25 176 VAL A C 1
ATOM 1383 O O . VAL A 1 176 ? -18.172 0.405 -7.074 1 98.25 176 VAL A O 1
ATOM 1386 N N . ALA A 1 177 ? -17.781 -1.403 -5.777 1 97.62 177 ALA A N 1
ATOM 1387 C CA . ALA A 1 177 ? -18.969 -2.1 -6.293 1 97.62 177 ALA A CA 1
ATOM 1388 C C . ALA A 1 177 ? -19.656 -2.896 -5.191 1 97.62 177 ALA A C 1
ATOM 1390 O O . ALA A 1 177 ? -19.109 -3.053 -4.094 1 97.62 177 ALA A O 1
ATOM 1391 N N . SER A 1 178 ? -20.844 -3.262 -5.461 1 96.31 178 SER A N 1
ATOM 1392 C CA . SER A 1 178 ? -21.562 -4.227 -4.621 1 96.31 178 SER A CA 1
ATOM 1393 C C . SER A 1 178 ? -21.406 -5.641 -5.168 1 96.31 178 SER A C 1
ATOM 1395 O O . SER A 1 178 ? -21.078 -5.828 -6.336 1 96.31 178 SER A O 1
ATOM 1397 N N . LEU A 1 179 ? -21.625 -6.625 -4.293 1 94.25 179 LEU A N 1
ATOM 1398 C CA . LEU A 1 179 ? -21.516 -8.031 -4.66 1 94.25 179 LEU A CA 1
ATOM 1399 C C . LEU A 1 179 ? -22.891 -8.648 -4.871 1 94.25 179 LEU A C 1
ATOM 1401 O O . LEU A 1 179 ? -23.844 -8.289 -4.18 1 94.25 179 LEU A O 1
ATOM 1405 N N . ASN A 1 180 ? -22.906 -9.547 -5.848 1 91.75 180 ASN A N 1
ATOM 1406 C CA . ASN A 1 180 ? -24.109 -10.367 -5.957 1 91.75 180 ASN A CA 1
ATOM 1407 C C . ASN A 1 180 ? -24.344 -11.195 -4.695 1 91.75 180 ASN A C 1
ATOM 1409 O O . ASN A 1 180 ? -23.391 -11.773 -4.148 1 91.75 180 ASN A O 1
ATOM 1413 N N . GLU A 1 181 ? -25.547 -11.273 -4.219 1 87.06 181 GLU A N 1
ATOM 1414 C CA . GLU A 1 181 ? -25.906 -11.922 -2.959 1 87.06 181 GLU A CA 1
ATOM 1415 C C . GLU A 1 181 ? -25.5 -13.391 -2.953 1 87.06 181 GLU A C 1
ATOM 1417 O O . GLU A 1 181 ? -25.203 -13.953 -1.898 1 87.06 181 GLU A O 1
ATOM 1422 N N . ASN A 1 182 ? -25.578 -13.953 -4.082 1 87.56 182 ASN A N 1
ATOM 1423 C CA . ASN A 1 182 ? -25.266 -15.375 -4.172 1 87.56 182 ASN A CA 1
ATOM 1424 C C . ASN A 1 182 ? -23.828 -15.656 -3.762 1 87.56 182 ASN A C 1
ATOM 1426 O O . ASN A 1 182 ? -23.469 -16.797 -3.455 1 87.56 182 ASN A O 1
ATOM 1430 N N . VAL A 1 183 ? -22.969 -14.656 -3.816 1 86.75 183 VAL A N 1
ATOM 1431 C CA . VAL A 1 183 ? -21.547 -14.805 -3.502 1 86.75 183 VAL A CA 1
ATOM 1432 C C . VAL A 1 183 ? -21.375 -14.984 -1.995 1 86.75 183 VAL A C 1
ATOM 1434 O O . VAL A 1 183 ? -20.516 -15.758 -1.551 1 86.75 183 VAL A O 1
ATOM 1437 N N . TYR A 1 184 ? -22.172 -14.375 -1.148 1 79.25 184 TYR A N 1
ATOM 1438 C CA . TYR A 1 184 ? -21.891 -14.414 0.283 1 79.25 184 TYR A CA 1
ATOM 1439 C C . TYR A 1 184 ? -23.047 -15.062 1.04 1 79.25 184 TYR A C 1
ATOM 1441 O O . TYR A 1 184 ? -22.953 -15.289 2.248 1 79.25 184 TYR A O 1
ATOM 1449 N N . THR A 1 185 ? -24.266 -15.32 0.488 1 73.5 185 THR A N 1
ATOM 1450 C CA . THR A 1 185 ? -25.312 -16.094 1.151 1 73.5 185 THR A CA 1
ATOM 1451 C C . THR A 1 185 ? -24.938 -17.578 1.17 1 73.5 185 THR A C 1
ATOM 1453 O O . THR A 1 185 ? -25.375 -18.312 2.061 1 73.5 185 THR A O 1
ATOM 1456 N N . GLU A 1 186 ? -24.188 -18.078 0.287 1 54.16 186 GLU A N 1
ATOM 1457 C CA . GLU A 1 186 ? -23.859 -19.5 0.298 1 54.16 186 GLU A CA 1
ATOM 1458 C C . GLU A 1 186 ? -22.781 -19.812 1.329 1 54.16 186 GLU A C 1
ATOM 1460 O O . GLU A 1 186 ? -22.5 -20.984 1.611 1 54.16 186 GLU A O 1
ATOM 1465 N N . GLN A 1 187 ? -22.141 -18.859 1.813 1 44.56 187 GLN A N 1
ATOM 1466 C CA . GLN A 1 187 ? -21.094 -19.266 2.754 1 44.56 187 GLN A CA 1
ATOM 1467 C C . GLN A 1 187 ? -21.656 -19.406 4.164 1 44.56 187 GLN A C 1
ATOM 1469 O O . GLN A 1 187 ? -22.547 -18.656 4.57 1 44.56 187 GLN A O 1
ATOM 1474 N N . MET B 1 1 ? 11.641 18.219 -16.484 1 70.88 1 MET B N 1
ATOM 1475 C CA . MET B 1 1 ? 11.336 17.438 -15.281 1 70.88 1 MET B CA 1
ATOM 1476 C C . MET B 1 1 ? 9.844 17.5 -14.953 1 70.88 1 MET B C 1
ATOM 1478 O O . MET B 1 1 ? 9.25 18.594 -14.961 1 70.88 1 MET B O 1
ATOM 1482 N N . PRO B 1 2 ? 9.328 16.359 -14.789 1 75.06 2 PRO B N 1
ATOM 1483 C CA . PRO B 1 2 ? 7.91 16.453 -14.422 1 75.06 2 PRO B CA 1
ATOM 1484 C C . PRO B 1 2 ? 7.688 17.188 -13.102 1 75.06 2 PRO B C 1
ATOM 1486 O O . PRO B 1 2 ? 8.555 17.156 -12.227 1 75.06 2 PRO B O 1
ATOM 1489 N N . ALA B 1 3 ? 6.621 17.906 -13.07 1 82 3 ALA B N 1
ATOM 1490 C CA . ALA B 1 3 ? 6.25 18.594 -11.836 1 82 3 ALA B CA 1
ATOM 1491 C C . ALA B 1 3 ? 6.258 17.641 -10.648 1 82 3 ALA B C 1
ATOM 1493 O O . ALA B 1 3 ? 5.828 16.484 -10.766 1 82 3 ALA B O 1
ATOM 1494 N N . ASN B 1 4 ? 6.887 18 -9.523 1 91.25 4 ASN B N 1
ATOM 1495 C CA . ASN B 1 4 ? 6.938 17.219 -8.297 1 91.25 4 ASN B CA 1
ATOM 1496 C C . ASN B 1 4 ? 7.031 18.125 -7.066 1 91.25 4 ASN B C 1
ATOM 1498 O O . ASN B 1 4 ? 7.398 19.297 -7.172 1 91.25 4 ASN B O 1
ATOM 1502 N N . PRO B 1 5 ? 6.727 17.609 -5.953 1 93.81 5 PRO B N 1
ATOM 1503 C CA . PRO B 1 5 ? 6.66 18.453 -4.754 1 93.81 5 PRO B CA 1
ATOM 1504 C C . PRO B 1 5 ? 8.016 18.609 -4.07 1 93.81 5 PRO B C 1
ATOM 1506 O O . PRO B 1 5 ? 8.094 19.172 -2.975 1 93.81 5 PRO B O 1
ATOM 1509 N N . TYR B 1 6 ? 9.102 18.156 -4.68 1 95.19 6 TYR B N 1
ATOM 1510 C CA . TYR B 1 6 ? 10.383 18.109 -3.982 1 95.19 6 TYR B CA 1
ATOM 1511 C C . TYR B 1 6 ? 11.391 19.062 -4.617 1 95.19 6 TYR B C 1
ATOM 1513 O O . TYR B 1 6 ? 12.594 18.938 -4.398 1 95.19 6 TYR B O 1
ATOM 1521 N N . GLY B 1 7 ? 10.883 19.938 -5.445 1 89.69 7 GLY B N 1
ATOM 1522 C CA . GLY B 1 7 ? 11.695 21 -6.02 1 89.69 7 GLY B CA 1
ATOM 1523 C C . GLY B 1 7 ? 12.844 20.469 -6.859 1 89.69 7 GLY B C 1
ATOM 1524 O O . GLY B 1 7 ? 12.633 19.672 -7.773 1 89.69 7 GLY B O 1
ATOM 1525 N N . ASN B 1 8 ? 14.047 20.844 -6.379 1 91.12 8 ASN B N 1
ATOM 1526 C CA . ASN B 1 8 ? 15.219 20.531 -7.195 1 91.12 8 ASN B CA 1
ATOM 1527 C C . ASN B 1 8 ? 15.961 19.312 -6.664 1 91.12 8 ASN B C 1
ATOM 1529 O O . ASN B 1 8 ? 17.125 19.078 -7.02 1 91.12 8 ASN B O 1
ATOM 1533 N N . ASP B 1 9 ? 15.312 18.562 -5.875 1 94.31 9 ASP B N 1
ATOM 1534 C CA . ASP B 1 9 ? 15.961 17.391 -5.305 1 94.31 9 ASP B CA 1
ATOM 1535 C C . ASP B 1 9 ? 16.25 16.344 -6.379 1 94.31 9 ASP B C 1
ATOM 1537 O O . ASP B 1 9 ? 17.234 15.609 -6.301 1 94.31 9 ASP B O 1
ATOM 1541 N N . VAL B 1 10 ? 15.367 16.266 -7.391 1 94.25 10 VAL B N 1
ATOM 1542 C CA . VAL B 1 10 ? 15.438 15.227 -8.414 1 94.25 10 VAL B CA 1
ATOM 1543 C C . VAL B 1 10 ? 16.484 15.609 -9.461 1 94.25 10 VAL B C 1
ATOM 1545 O O . VAL B 1 10 ? 16.406 16.688 -10.062 1 94.25 10 VAL B O 1
ATOM 1548 N N . LYS B 1 11 ? 17.438 14.773 -9.656 1 94.25 11 LYS B N 1
ATOM 1549 C CA . LYS B 1 11 ? 18.516 15.016 -10.625 1 94.25 11 LYS B CA 1
ATOM 1550 C C . LYS B 1 11 ? 18.078 14.609 -12.031 1 94.25 11 LYS B C 1
ATOM 1552 O O . LYS B 1 11 ? 18.188 15.398 -12.969 1 94.25 11 LYS B O 1
ATOM 1557 N N . GLU B 1 12 ? 17.625 13.359 -12.148 1 95.19 12 GLU B N 1
ATOM 1558 C CA . GLU B 1 12 ? 17.281 12.797 -13.445 1 95.19 12 GLU B CA 1
ATOM 1559 C C . GLU B 1 12 ? 16.219 11.711 -13.32 1 95.19 12 GLU B C 1
ATOM 1561 O O . GLU B 1 12 ? 16.281 10.867 -12.422 1 95.19 12 GLU B O 1
ATOM 1566 N N . VAL B 1 13 ? 15.188 11.812 -14.242 1 96.94 13 VAL B N 1
ATOM 1567 C CA . VAL B 1 13 ? 14.219 10.727 -14.328 1 96.94 13 VAL B CA 1
ATOM 1568 C C . VAL B 1 13 ? 14.82 9.555 -15.094 1 96.94 13 VAL B C 1
ATOM 1570 O O . VAL B 1 13 ? 15.234 9.703 -16.25 1 96.94 13 VAL B O 1
ATOM 1573 N N . LEU B 1 14 ? 14.914 8.383 -14.453 1 97.81 14 LEU B N 1
ATOM 1574 C CA . LEU B 1 14 ? 15.516 7.203 -15.055 1 97.81 14 LEU B CA 1
ATOM 1575 C C . LEU B 1 14 ? 14.461 6.348 -15.75 1 97.81 14 LEU B C 1
ATOM 1577 O O . LEU B 1 14 ? 14.742 5.734 -16.781 1 97.81 14 LEU B O 1
ATOM 1581 N N . ILE B 1 15 ? 13.305 6.219 -15.141 1 98.31 15 ILE B N 1
ATOM 1582 C CA . ILE B 1 15 ? 12.164 5.504 -15.695 1 98.31 15 ILE B CA 1
ATOM 1583 C C . ILE B 1 15 ? 10.898 6.344 -15.531 1 98.31 15 ILE B C 1
ATOM 1585 O O . ILE B 1 15 ? 10.516 6.684 -14.406 1 98.31 15 ILE B O 1
ATOM 1589 N N . THR B 1 16 ? 10.219 6.602 -16.625 1 98.19 16 THR B N 1
ATOM 1590 C CA . THR B 1 16 ? 9.039 7.457 -16.609 1 98.19 16 THR B CA 1
ATOM 1591 C C . THR B 1 16 ? 7.82 6.688 -16.094 1 98.19 16 THR B C 1
ATOM 1593 O O . THR B 1 16 ? 7.836 5.457 -16.047 1 98.19 16 THR B O 1
ATOM 1596 N N . GLU B 1 17 ? 6.793 7.434 -15.719 1 98.06 17 GLU B N 1
ATOM 1597 C CA . GLU B 1 17 ? 5.539 6.82 -15.297 1 98.06 17 GLU B CA 1
ATOM 1598 C C . GLU B 1 17 ? 4.977 5.898 -16.375 1 98.06 17 GLU B C 1
ATOM 1600 O O . GLU B 1 17 ? 4.535 4.785 -16.078 1 98.06 17 GLU B O 1
ATOM 1605 N N . ASP B 1 18 ? 4.992 6.359 -17.625 1 98.31 18 ASP B N 1
ATOM 1606 C CA . ASP B 1 18 ? 4.469 5.562 -18.719 1 98.31 18 ASP B CA 1
ATOM 1607 C C . ASP B 1 18 ? 5.27 4.273 -18.906 1 98.31 18 ASP B C 1
ATOM 1609 O O . ASP B 1 18 ? 4.699 3.203 -19.125 1 98.31 18 ASP B O 1
ATOM 1613 N N . GLN B 1 19 ? 6.57 4.383 -18.828 1 98.69 19 GLN B N 1
ATOM 1614 C CA . GLN B 1 19 ? 7.422 3.203 -18.922 1 98.69 19 GLN B CA 1
ATOM 1615 C C . GLN B 1 19 ? 7.113 2.201 -17.812 1 98.69 19 GLN B C 1
ATOM 1617 O O . GLN B 1 19 ? 7.035 0.997 -18.062 1 98.69 19 GLN B O 1
ATOM 1622 N N . LEU B 1 20 ? 6.949 2.729 -16.609 1 98.75 20 LEU B N 1
ATOM 1623 C CA . LEU B 1 20 ? 6.609 1.881 -15.477 1 98.75 20 LEU B CA 1
ATOM 1624 C C . LEU B 1 20 ? 5.289 1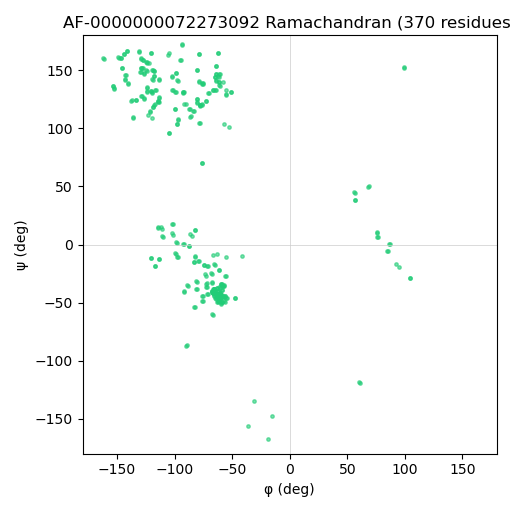.16 -15.711 1 98.75 20 LEU B C 1
ATOM 1626 O O . LEU B 1 20 ? 5.215 -0.065 -15.586 1 98.75 20 LEU B O 1
ATOM 1630 N N . GLN B 1 21 ? 4.273 1.911 -16.094 1 98.69 21 GLN B N 1
ATOM 1631 C CA . GLN B 1 21 ? 2.932 1.352 -16.219 1 98.69 21 GLN B CA 1
ATOM 1632 C C . GLN B 1 21 ? 2.875 0.325 -17.344 1 98.69 21 GLN B C 1
ATOM 1634 O O . GLN B 1 21 ? 2.199 -0.699 -17.234 1 98.69 21 GLN B O 1
ATOM 1639 N N . ASN B 1 22 ? 3.562 0.578 -18.438 1 98.81 22 ASN B N 1
ATOM 1640 C CA . ASN B 1 22 ? 3.621 -0.379 -19.531 1 98.81 22 ASN B CA 1
ATOM 1641 C C . ASN B 1 22 ? 4.309 -1.675 -19.109 1 98.81 22 ASN B C 1
ATOM 1643 O O . ASN B 1 22 ? 3.82 -2.766 -19.406 1 98.81 22 ASN B O 1
ATOM 1647 N N . ARG B 1 23 ? 5.434 -1.531 -18.453 1 98.88 23 ARG B N 1
ATOM 1648 C CA . ARG B 1 23 ? 6.172 -2.713 -18.016 1 98.88 23 ARG B CA 1
ATOM 1649 C C . ARG B 1 23 ? 5.387 -3.502 -16.969 1 98.88 23 ARG B C 1
ATOM 1651 O O . ARG B 1 23 ? 5.375 -4.734 -17 1 98.88 23 ARG B O 1
ATOM 1658 N N . ILE B 1 24 ? 4.703 -2.814 -16.078 1 98.88 24 ILE B N 1
ATOM 1659 C CA . ILE B 1 24 ? 3.895 -3.465 -15.062 1 98.88 24 ILE B CA 1
ATOM 1660 C C . ILE B 1 24 ? 2.762 -4.25 -15.719 1 98.88 24 ILE B C 1
ATOM 1662 O O . ILE B 1 24 ? 2.418 -5.348 -15.273 1 98.88 24 ILE B O 1
ATOM 1666 N N . GLN B 1 25 ? 2.219 -3.686 -16.766 1 98.88 25 GLN B N 1
ATOM 1667 C CA . GLN B 1 25 ? 1.199 -4.414 -17.516 1 98.88 25 GLN B CA 1
ATOM 1668 C C . GLN B 1 25 ? 1.755 -5.723 -18.078 1 98.88 25 GLN B C 1
ATOM 1670 O O . GLN B 1 25 ? 1.104 -6.766 -17.984 1 98.88 25 GLN B O 1
ATOM 1675 N N . GLU B 1 26 ? 2.939 -5.68 -18.594 1 98.94 26 GLU B N 1
ATOM 1676 C CA . GLU B 1 26 ? 3.574 -6.871 -19.141 1 98.94 26 GLU B CA 1
ATOM 1677 C C . GLU B 1 26 ? 3.814 -7.918 -18.062 1 98.94 26 GLU B C 1
ATOM 1679 O O . GLU B 1 26 ? 3.582 -9.109 -18.281 1 98.94 26 GLU B O 1
ATOM 1684 N N . LEU B 1 27 ? 4.309 -7.477 -16.953 1 98.94 27 LEU B N 1
ATOM 1685 C CA . LEU B 1 27 ? 4.535 -8.375 -15.82 1 98.94 27 LEU B CA 1
ATOM 1686 C C . LEU B 1 27 ? 3.23 -9.023 -15.367 1 98.94 27 LEU B C 1
ATOM 1688 O O . LEU B 1 27 ? 3.186 -10.227 -15.102 1 98.94 27 LEU B O 1
ATOM 1692 N N . ALA B 1 28 ? 2.174 -8.219 -15.25 1 98.88 28 ALA B N 1
ATOM 1693 C CA . ALA B 1 28 ? 0.865 -8.703 -14.82 1 98.88 28 ALA B CA 1
ATOM 1694 C C . ALA B 1 28 ? 0.315 -9.734 -15.812 1 98.88 28 ALA B C 1
ATOM 1696 O O . ALA B 1 28 ? -0.286 -10.727 -15.406 1 98.88 28 ALA B O 1
ATOM 1697 N N . ASP B 1 29 ? 0.534 -9.438 -17.125 1 98.81 29 ASP B N 1
ATOM 1698 C CA . ASP B 1 29 ? 0.096 -10.367 -18.172 1 98.81 29 ASP B CA 1
ATOM 1699 C C . ASP B 1 29 ? 0.802 -11.719 -18.016 1 98.81 29 ASP B C 1
ATOM 1701 O O . ASP B 1 29 ? 0.171 -12.766 -18.125 1 98.81 29 ASP B O 1
ATOM 1705 N N . LEU B 1 30 ? 2.078 -11.68 -17.766 1 98.88 30 LEU B N 1
ATOM 1706 C CA . LEU B 1 30 ? 2.883 -12.883 -17.609 1 98.88 30 LEU B CA 1
ATOM 1707 C C . LEU B 1 30 ? 2.389 -13.711 -16.422 1 98.88 30 LEU B C 1
ATOM 1709 O O . LEU B 1 30 ? 2.164 -14.914 -16.562 1 98.88 30 LEU B O 1
ATOM 1713 N N . VAL B 1 31 ? 2.191 -13.094 -15.305 1 98.88 31 VAL B N 1
ATOM 1714 C CA . VAL B 1 31 ? 1.759 -13.773 -14.094 1 98.88 31 VAL B CA 1
ATOM 1715 C C . VAL B 1 31 ? 0.337 -14.305 -14.273 1 98.88 31 VAL B C 1
ATOM 1717 O O . VAL B 1 31 ? 0.028 -15.43 -13.867 1 98.88 31 VAL B O 1
ATOM 1720 N N . SER B 1 32 ? -0.529 -13.484 -14.891 1 98.75 32 SER B N 1
ATOM 1721 C CA . SER B 1 32 ? -1.9 -13.906 -15.164 1 98.75 32 SER B CA 1
ATOM 1722 C C . SER B 1 32 ? -1.935 -15.172 -16.016 1 98.75 32 SER B C 1
ATOM 1724 O O . SER B 1 32 ? -2.73 -16.078 -15.758 1 98.75 32 SER B O 1
ATOM 1726 N N . GLU B 1 33 ? -1.092 -15.156 -17.016 1 98.62 33 GLU B N 1
ATOM 1727 C CA . GLU B 1 33 ? -1.034 -16.312 -17.891 1 98.62 33 GLU B CA 1
ATOM 1728 C C . GLU B 1 33 ? -0.552 -17.547 -17.141 1 98.62 33 GLU B C 1
ATOM 1730 O O . GLU B 1 33 ? -1.125 -18.641 -17.297 1 98.62 33 GLU B O 1
ATOM 1735 N N . LYS B 1 34 ? 0.413 -17.438 -16.312 1 98.56 34 LYS B N 1
ATOM 1736 C CA . LYS B 1 34 ? 0.999 -18.562 -15.578 1 98.56 34 LYS B CA 1
ATOM 1737 C C . LYS B 1 34 ? -0.034 -19.219 -14.672 1 98.56 34 LYS B C 1
ATOM 1739 O O . LYS B 1 34 ? -0.039 -20.453 -14.516 1 98.56 34 LYS B O 1
ATOM 1744 N N . TYR B 1 35 ? -0.881 -18.375 -14.109 1 98.5 35 TYR B N 1
ATOM 1745 C CA . TYR B 1 35 ? -1.767 -18.906 -13.078 1 98.5 35 TYR B CA 1
ATOM 1746 C C . TYR B 1 35 ? -3.211 -18.938 -13.57 1 98.5 35 TYR B C 1
ATOM 1748 O O . TYR B 1 35 ? -4.137 -19.094 -12.766 1 98.5 35 TYR B O 1
ATOM 1756 N N . ARG B 1 36 ? -3.453 -18.781 -14.82 1 97.31 36 ARG B N 1
ATOM 1757 C CA . ARG B 1 36 ? -4.773 -18.625 -15.43 1 97.31 36 ARG B CA 1
ATOM 1758 C C . ARG B 1 36 ? -5.664 -19.828 -15.086 1 97.31 36 ARG B C 1
ATOM 1760 O O . ARG B 1 36 ? -6.867 -19.656 -14.875 1 97.31 36 ARG B O 1
ATOM 1767 N N . ASP B 1 37 ? -5.078 -21.031 -15 1 97 37 ASP B N 1
ATOM 1768 C CA . ASP B 1 37 ? -5.871 -22.25 -14.867 1 97 37 ASP B CA 1
ATOM 1769 C C . ASP B 1 37 ? -5.957 -22.703 -13.414 1 97 37 ASP B C 1
ATOM 1771 O O . ASP B 1 37 ? -6.512 -23.75 -13.109 1 97 37 ASP B O 1
ATOM 1775 N N . GLU B 1 38 ? -5.34 -21.906 -12.578 1 96.88 38 GLU B N 1
ATOM 1776 C CA . GLU B 1 38 ? -5.406 -22.234 -11.156 1 96.88 38 GLU B CA 1
ATOM 1777 C C . GLU B 1 38 ? -6.773 -21.891 -10.57 1 96.88 38 GLU B C 1
ATOM 1779 O O . GLU B 1 38 ? -7.34 -20.844 -10.883 1 96.88 38 GLU B O 1
ATOM 1784 N N . LYS B 1 39 ? -7.297 -22.734 -9.727 1 92.69 39 LYS B N 1
ATOM 1785 C CA . LYS B 1 39 ? -8.617 -22.531 -9.125 1 92.69 39 LYS B CA 1
ATOM 1786 C C . LYS B 1 39 ? -8.539 -21.578 -7.941 1 92.69 39 LYS B C 1
ATOM 1788 O O . LYS B 1 39 ? -9.438 -20.766 -7.738 1 92.69 39 LYS B O 1
ATOM 1793 N N . GLU B 1 40 ? -7.484 -21.719 -7.191 1 93.38 40 GLU B N 1
ATOM 1794 C CA . GLU B 1 40 ? -7.305 -20.875 -6.016 1 93.38 40 GLU B CA 1
ATOM 1795 C C . GLU B 1 40 ? -6.754 -19.5 -6.402 1 93.38 40 GLU B C 1
ATOM 1797 O O . GLU B 1 40 ? -6.027 -19.375 -7.395 1 93.38 40 GLU B O 1
ATOM 1802 N N . ASP B 1 41 ? -7.109 -18.5 -5.621 1 93.75 41 ASP B N 1
ATOM 1803 C CA . ASP B 1 41 ? -6.605 -17.141 -5.855 1 93.75 41 ASP B CA 1
ATOM 1804 C C . ASP B 1 41 ? -5.09 -17.078 -5.668 1 93.75 41 ASP B C 1
ATOM 1806 O O . ASP B 1 41 ? -4.539 -17.75 -4.793 1 93.75 41 ASP B O 1
ATOM 1810 N N . LEU B 1 42 ? -4.477 -16.328 -6.508 1 98.56 42 LEU B N 1
ATOM 1811 C CA . LEU B 1 42 ? -3.068 -15.992 -6.324 1 98.56 42 LEU B CA 1
ATOM 1812 C C . LEU B 1 42 ? -2.871 -15.125 -5.082 1 98.56 42 LEU B C 1
ATOM 1814 O O . LEU B 1 42 ? -3.646 -14.203 -4.832 1 98.56 42 LEU B O 1
ATOM 1818 N N . VAL B 1 43 ? -1.885 -15.445 -4.219 1 98.75 43 VAL B N 1
ATOM 1819 C CA . VAL B 1 43 ? -1.551 -14.617 -3.066 1 98.75 43 VAL B CA 1
ATOM 1820 C C . VAL B 1 43 ? -0.33 -13.758 -3.387 1 98.75 43 VAL B C 1
ATOM 1822 O O . VAL B 1 43 ? 0.738 -14.281 -3.709 1 98.75 43 VAL B O 1
ATOM 1825 N N . LEU B 1 44 ? -0.523 -12.461 -3.396 1 98.88 44 LEU B N 1
ATOM 1826 C CA . LEU B 1 44 ? 0.576 -11.516 -3.549 1 98.88 44 LEU B CA 1
ATOM 1827 C C . LEU B 1 44 ? 1.113 -11.086 -2.188 1 98.88 44 LEU B C 1
ATOM 1829 O O . LEU B 1 44 ? 0.341 -10.719 -1.297 1 98.88 44 LEU B O 1
ATOM 1833 N N . ILE B 1 45 ? 2.426 -11.125 -2.014 1 98.75 45 ILE B N 1
ATOM 1834 C CA . ILE B 1 45 ? 3.055 -10.672 -0.777 1 98.75 45 ILE B CA 1
ATOM 1835 C C . ILE B 1 45 ? 3.893 -9.422 -1.05 1 98.75 45 ILE B C 1
ATOM 1837 O O . ILE B 1 45 ? 4.719 -9.414 -1.966 1 98.75 45 ILE B O 1
ATOM 1841 N N . CYS B 1 46 ? 3.629 -8.453 -0.316 1 98.44 46 CYS B N 1
ATOM 1842 C CA . CYS B 1 46 ? 4.34 -7.18 -0.397 1 98.44 46 CYS B CA 1
ATOM 1843 C C . CYS B 1 46 ? 5.141 -6.922 0.873 1 98.44 46 CYS B C 1
ATOM 1845 O O . CYS B 1 46 ? 4.598 -6.973 1.978 1 98.44 46 CYS B O 1
ATOM 1847 N N . VAL B 1 47 ? 6.406 -6.73 0.739 1 95.94 47 VAL B N 1
ATOM 1848 C CA . VAL B 1 47 ? 7.219 -6.32 1.878 1 95.94 47 VAL B CA 1
ATOM 1849 C C . VAL B 1 47 ? 7.207 -4.797 2.002 1 95.94 47 VAL B C 1
ATOM 1851 O O . VAL B 1 47 ? 7.594 -4.09 1.07 1 95.94 47 VAL B O 1
ATOM 1854 N N . LEU B 1 48 ? 6.676 -4.301 3.072 1 96.31 48 LEU B N 1
ATOM 1855 C CA . LEU B 1 48 ? 6.574 -2.867 3.328 1 96.31 48 LEU B CA 1
ATOM 1856 C C . LEU B 1 48 ? 7.957 -2.227 3.393 1 96.31 48 LEU B C 1
ATOM 1858 O O . LEU B 1 48 ? 8.922 -2.861 3.826 1 96.31 48 LEU B O 1
ATOM 1862 N N . LYS B 1 49 ? 8.18 -1.065 2.859 1 96.5 49 LYS B N 1
ATOM 1863 C CA . LYS B 1 49 ? 7.16 -0.136 2.381 1 96.5 49 LYS B CA 1
ATOM 1864 C C . LYS B 1 49 ? 7.285 0.093 0.878 1 96.5 49 LYS B C 1
ATOM 1866 O O . LYS B 1 49 ? 6.305 0.429 0.212 1 96.5 49 LYS B O 1
ATOM 1871 N N . GLY B 1 50 ? 8.453 -0.244 0.407 1 96.5 50 GLY B N 1
ATOM 1872 C CA . GLY B 1 50 ? 8.828 0.249 -0.907 1 96.5 50 GLY B CA 1
ATOM 1873 C C . GLY B 1 50 ? 8.008 -0.347 -2.031 1 96.5 50 GLY B C 1
ATOM 1874 O O . GLY B 1 50 ? 7.781 0.302 -3.055 1 96.5 50 GLY B O 1
ATOM 1875 N N . ALA B 1 51 ? 7.48 -1.471 -1.84 1 98.06 51 ALA B N 1
ATOM 1876 C CA . ALA B 1 51 ? 6.863 -2.213 -2.936 1 98.06 51 ALA B CA 1
ATOM 1877 C C . ALA B 1 51 ? 5.371 -1.904 -3.037 1 98.06 51 ALA B C 1
ATOM 1879 O O . ALA B 1 51 ? 4.691 -2.389 -3.943 1 98.06 51 ALA B O 1
ATOM 1880 N N . VAL B 1 52 ? 4.844 -1.048 -2.176 1 98.69 52 VAL B N 1
ATOM 1881 C CA . VAL B 1 52 ? 3.398 -0.867 -2.07 1 98.69 52 VAL B CA 1
ATOM 1882 C C . VAL B 1 52 ? 2.865 -0.222 -3.348 1 98.69 52 VAL B C 1
ATOM 1884 O O . VAL B 1 52 ? 1.806 -0.606 -3.85 1 98.69 52 VAL B O 1
ATOM 1887 N N . PHE B 1 53 ? 3.59 0.753 -3.92 1 98.75 53 PHE B N 1
ATOM 1888 C CA . PHE B 1 53 ? 3.146 1.417 -5.141 1 98.75 53 PHE B CA 1
ATOM 1889 C C . PHE B 1 53 ? 3.139 0.445 -6.312 1 98.75 53 PHE B C 1
ATOM 1891 O O . PHE B 1 53 ? 2.184 0.411 -7.094 1 98.75 53 PHE B O 1
ATOM 1898 N N . PHE B 1 54 ? 4.191 -0.359 -6.352 1 98.88 54 PHE B N 1
ATOM 1899 C CA . PHE B 1 54 ? 4.262 -1.389 -7.383 1 98.88 54 PHE B CA 1
ATOM 1900 C C . PHE B 1 54 ? 3.166 -2.428 -7.188 1 98.88 54 PHE B C 1
ATOM 1902 O O . PHE B 1 54 ? 2.471 -2.791 -8.141 1 98.88 54 PHE B O 1
ATOM 1909 N N . LEU B 1 55 ? 2.908 -2.889 -6 1 98.88 55 LEU B N 1
ATOM 1910 C CA . LEU B 1 55 ? 1.913 -3.91 -5.691 1 98.88 55 LEU B CA 1
ATOM 1911 C C . LEU B 1 55 ? 0.523 -3.467 -6.133 1 98.88 55 LEU B C 1
ATOM 1913 O O . LEU B 1 55 ? -0.199 -4.23 -6.781 1 98.88 55 LEU B O 1
ATOM 1917 N N . THR B 1 56 ? 0.138 -2.225 -5.746 1 98.75 56 THR B N 1
ATOM 1918 C CA . THR B 1 56 ? -1.227 -1.786 -6.016 1 98.75 56 THR B CA 1
ATOM 1919 C C . THR B 1 56 ? -1.466 -1.648 -7.516 1 98.75 56 THR B C 1
ATOM 1921 O O . THR B 1 56 ? -2.523 -2.031 -8.016 1 98.75 56 THR B O 1
ATOM 1924 N N . ASP B 1 57 ? -0.495 -1.113 -8.266 1 98.75 57 ASP B N 1
ATOM 1925 C CA . ASP B 1 57 ? -0.634 -1.007 -9.711 1 98.75 57 ASP B CA 1
ATOM 1926 C C . ASP B 1 57 ? -0.629 -2.385 -10.367 1 98.75 57 ASP B C 1
ATOM 1928 O O . ASP B 1 57 ? -1.408 -2.645 -11.289 1 98.75 57 ASP B O 1
ATOM 1932 N N . PHE B 1 58 ? 0.259 -3.264 -9.875 1 98.88 58 PHE B N 1
ATOM 1933 C CA . PHE B 1 58 ? 0.391 -4.621 -10.391 1 98.88 58 PHE B CA 1
ATOM 1934 C C . PHE B 1 58 ? -0.896 -5.406 -10.18 1 98.88 58 PHE B C 1
ATOM 1936 O O . PHE B 1 58 ? -1.414 -6.023 -11.109 1 98.88 58 PHE B O 1
ATOM 1943 N N . ALA B 1 59 ? -1.43 -5.379 -8.977 1 98.75 59 ALA B N 1
ATOM 1944 C CA . ALA B 1 59 ? -2.645 -6.109 -8.633 1 98.75 59 ALA B CA 1
ATOM 1945 C C . ALA B 1 59 ? -3.816 -5.676 -9.508 1 98.75 59 ALA B C 1
ATOM 1947 O O . ALA B 1 59 ? -4.598 -6.512 -9.969 1 98.75 59 ALA B O 1
ATOM 1948 N N . ARG B 1 60 ? -3.926 -4.398 -9.805 1 98.06 60 ARG B N 1
ATOM 1949 C CA . ARG B 1 60 ? -5.035 -3.865 -10.594 1 98.06 60 ARG B CA 1
ATOM 1950 C C . ARG B 1 60 ? -4.918 -4.285 -12.055 1 98.06 60 ARG B C 1
ATOM 1952 O O . ARG B 1 60 ? -5.898 -4.234 -12.797 1 98.06 60 ARG B O 1
ATOM 1959 N N . LYS B 1 61 ? -3.746 -4.691 -12.461 1 98.38 61 LYS B N 1
ATOM 1960 C CA . LYS B 1 61 ? -3.516 -5.023 -13.867 1 98.38 61 LYS B CA 1
ATOM 1961 C C . LYS B 1 61 ? -3.625 -6.527 -14.102 1 98.38 61 LYS B C 1
ATOM 1963 O O . LYS B 1 61 ? -3.637 -6.984 -15.242 1 98.38 61 LYS B O 1
ATOM 1968 N N . LEU B 1 62 ? -3.688 -7.324 -12.992 1 98.56 62 LEU B N 1
ATOM 1969 C CA . LEU B 1 62 ? -3.879 -8.766 -13.148 1 98.56 62 LEU B CA 1
ATOM 1970 C C . LEU B 1 62 ? -5.242 -9.07 -13.758 1 98.56 62 LEU B C 1
ATOM 1972 O O . LEU B 1 62 ? -6.234 -8.414 -13.438 1 98.56 62 LEU B O 1
ATOM 1976 N N . SER B 1 63 ? -5.301 -10.109 -14.609 1 97.69 63 SER B N 1
ATOM 1977 C CA . SER B 1 63 ? -6.57 -10.547 -15.18 1 97.69 63 SER B CA 1
ATOM 1978 C C . SER B 1 63 ? -7.105 -11.781 -14.461 1 97.69 63 SER B C 1
ATOM 1980 O O . SER B 1 63 ? -8.031 -12.438 -14.945 1 97.69 63 SER B O 1
ATOM 1982 N N . ILE B 1 64 ? -6.5 -12.164 -13.391 1 98.06 64 ILE B N 1
ATOM 1983 C CA . ILE B 1 64 ? -6.93 -13.266 -12.531 1 98.06 64 ILE B CA 1
ATOM 1984 C C . ILE B 1 64 ? -7.148 -12.766 -11.109 1 98.06 64 ILE B C 1
ATOM 1986 O O . ILE B 1 64 ? -6.57 -11.75 -10.711 1 98.06 64 ILE B O 1
ATOM 1990 N N . PRO B 1 65 ? -7.988 -13.453 -10.297 1 97.62 65 PRO B N 1
ATOM 1991 C CA . PRO B 1 65 ? -8.211 -13.047 -8.906 1 97.62 65 PRO B CA 1
ATOM 1992 C C . PRO B 1 65 ? -6.945 -13.164 -8.055 1 97.62 65 PRO B C 1
ATOM 1994 O O . PRO B 1 65 ? -6.121 -14.055 -8.281 1 97.62 65 PRO B O 1
ATOM 1997 N N . CYS B 1 66 ? -6.844 -12.258 -7.102 1 98.38 66 CYS B N 1
ATOM 1998 C CA . CYS B 1 66 ? -5.699 -12.328 -6.199 1 98.38 66 CYS B CA 1
ATOM 1999 C C . CYS B 1 66 ? -6.078 -11.859 -4.801 1 98.38 66 CYS B C 1
ATOM 2001 O O . CYS B 1 66 ? -7.148 -11.273 -4.605 1 98.38 66 CYS B O 1
ATOM 2003 N N . GLN B 1 67 ? -5.324 -12.203 -3.842 1 98.25 67 GLN B N 1
ATOM 2004 C CA . GLN B 1 67 ? -5.316 -11.719 -2.465 1 98.25 67 GLN B CA 1
ATOM 2005 C C . GLN B 1 67 ? -3.996 -11.039 -2.125 1 98.25 67 GLN B C 1
ATOM 2007 O O . GLN B 1 67 ? -2.951 -11.391 -2.682 1 98.25 67 GLN B O 1
ATOM 2012 N N . ILE B 1 68 ? -4.055 -10.086 -1.245 1 98.56 68 ILE B N 1
ATOM 2013 C CA . ILE B 1 68 ? -2.865 -9.297 -0.949 1 98.56 68 ILE B CA 1
ATOM 2014 C C . ILE B 1 68 ? -2.504 -9.445 0.527 1 98.56 68 ILE B C 1
ATOM 2016 O O . ILE B 1 68 ? -3.371 -9.344 1.398 1 98.56 68 ILE B O 1
ATOM 2020 N N . GLU B 1 69 ? -1.271 -9.727 0.792 1 98.25 69 GLU B N 1
ATOM 2021 C CA . GLU B 1 69 ? -0.707 -9.82 2.135 1 98.25 69 GLU B CA 1
ATOM 2022 C C . GLU B 1 69 ? 0.523 -8.922 2.277 1 98.25 69 GLU B C 1
ATOM 2024 O O . GLU B 1 69 ? 1.263 -8.719 1.313 1 98.25 69 GLU B O 1
ATOM 2029 N N . PHE B 1 70 ? 0.692 -8.422 3.482 1 98.25 70 PHE B N 1
ATOM 2030 C CA . PHE B 1 70 ? 1.825 -7.543 3.756 1 98.25 70 PHE B CA 1
ATOM 2031 C C . PHE B 1 70 ? 2.715 -8.133 4.844 1 98.25 70 PHE B C 1
ATOM 2033 O O . PHE B 1 70 ? 2.221 -8.734 5.801 1 98.25 70 PHE B O 1
ATOM 2040 N N . MET B 1 71 ? 4.012 -7.949 4.664 1 97.25 71 MET B N 1
ATOM 2041 C CA . MET B 1 71 ? 5.012 -8.242 5.688 1 97.25 71 MET B CA 1
ATOM 2042 C C . MET B 1 71 ? 5.926 -7.039 5.906 1 97.25 71 MET B C 1
ATOM 2044 O O . MET B 1 71 ? 6.039 -6.172 5.039 1 97.25 71 MET B O 1
ATOM 2048 N N . SER B 1 72 ? 6.414 -6.988 7.09 1 95.75 72 SER B N 1
ATOM 2049 C CA . SER B 1 72 ? 7.465 -6.031 7.418 1 95.75 72 SER B CA 1
ATOM 2050 C C . SER B 1 72 ? 8.672 -6.727 8.047 1 95.75 72 SER B C 1
ATOM 2052 O O . SER B 1 72 ? 8.516 -7.531 8.969 1 95.75 72 SER B O 1
ATOM 2054 N N . VAL B 1 73 ? 9.797 -6.488 7.461 1 93.06 73 VAL B N 1
ATOM 2055 C CA . VAL B 1 73 ? 11.031 -7.102 7.938 1 93.06 73 VAL B CA 1
ATOM 2056 C C . VAL B 1 73 ? 12.102 -6.027 8.109 1 93.06 73 VAL B C 1
ATOM 2058 O O . VAL B 1 73 ? 12.047 -4.973 7.477 1 93.06 73 VAL B O 1
ATOM 2061 N N . SER B 1 74 ? 12.977 -6.266 9.094 1 88.5 74 SER B N 1
ATOM 2062 C CA . SER B 1 74 ? 14.109 -5.379 9.312 1 88.5 74 SER B CA 1
ATOM 2063 C C . SER B 1 74 ? 15.43 -6.148 9.258 1 88.5 74 SER B C 1
ATOM 2065 O O . SER B 1 74 ? 15.531 -7.254 9.797 1 88.5 74 SER B O 1
ATOM 2067 N N . SER B 1 75 ? 16.328 -5.629 8.594 1 78.69 75 SER B N 1
ATOM 2068 C CA . SER B 1 75 ? 17.641 -6.289 8.539 1 78.69 75 SER B CA 1
ATOM 2069 C C . SER B 1 75 ? 18.516 -5.871 9.719 1 78.69 75 SER B C 1
ATOM 2071 O O . SER B 1 75 ? 18.438 -4.734 10.18 1 78.69 75 SER B O 1
ATOM 2073 N N . TYR B 1 76 ? 18.938 -6.734 10.891 1 63.5 76 TYR B N 1
ATOM 2074 C CA . TYR B 1 76 ? 19.812 -6.414 12.016 1 63.5 76 TYR B CA 1
ATOM 2075 C C . TYR B 1 76 ? 21.094 -5.746 11.539 1 63.5 76 TYR B C 1
ATOM 2077 O O . TYR B 1 76 ? 21.719 -4.977 12.273 1 63.5 76 TYR B O 1
ATOM 2085 N N . GLY B 1 77 ? 21.688 -6.301 10.508 1 50.69 77 GLY B N 1
ATOM 2086 C CA . GLY B 1 77 ? 23.047 -5.852 10.242 1 50.69 77 GLY B CA 1
ATOM 2087 C C . GLY B 1 77 ? 23.141 -4.355 10.016 1 50.69 77 GLY B C 1
ATOM 2088 O O . GLY B 1 77 ? 22.141 -3.693 9.758 1 50.69 77 GLY B O 1
ATOM 2089 N N . ASN B 1 78 ? 24.203 -3.615 10.547 1 45.84 78 ASN B N 1
ATOM 2090 C CA . ASN B 1 78 ? 24.516 -2.201 10.367 1 45.84 78 ASN B CA 1
ATOM 2091 C C . ASN B 1 78 ? 23.812 -1.627 9.141 1 45.84 78 ASN B C 1
ATOM 2093 O O . ASN B 1 78 ? 23.359 -2.375 8.266 1 45.84 78 ASN B O 1
ATOM 2097 N N . SER B 1 79 ? 24.234 -0.18 8.57 1 49.22 79 SER B N 1
ATOM 2098 C CA . SER B 1 79 ? 23.875 0.731 7.484 1 49.22 79 SER B CA 1
ATOM 2099 C C . SER B 1 79 ? 23.406 -0.031 6.254 1 49.22 79 SER B C 1
ATOM 2101 O O . SER B 1 79 ? 23.266 -1.256 6.289 1 49.22 79 SER B O 1
ATOM 2103 N N . ALA B 1 80 ? 23.875 0.321 4.93 1 48.69 80 ALA B N 1
ATOM 2104 C CA . ALA B 1 80 ? 23.766 0.107 3.488 1 48.69 80 ALA B CA 1
ATOM 2105 C C . ALA B 1 80 ? 23.953 -1.368 3.139 1 48.69 80 ALA B C 1
ATOM 2107 O O . ALA B 1 80 ? 23.656 -1.783 2.012 1 48.69 80 ALA B O 1
ATOM 2108 N N . SER B 1 81 ? 24.469 -2.297 4.309 1 50.38 81 SER B N 1
ATOM 2109 C CA . SER B 1 81 ? 24.812 -3.641 3.857 1 50.38 81 SER B CA 1
ATOM 2110 C C . SER B 1 81 ? 24.031 -4.699 4.621 1 50.38 81 SER B C 1
ATOM 2112 O O . SER B 1 81 ? 24.047 -4.73 5.852 1 50.38 81 SER B O 1
ATOM 2114 N N . SER B 1 82 ? 23.078 -5.477 4.098 1 56.53 82 SER B N 1
ATOM 2115 C CA . SER B 1 82 ? 22.25 -6.559 4.617 1 56.53 82 SER B CA 1
ATOM 2116 C C . SER B 1 82 ? 23.094 -7.691 5.176 1 56.53 82 SER B C 1
ATOM 2118 O O . SER B 1 82 ? 24.031 -8.156 4.523 1 56.53 82 SER B O 1
ATOM 2120 N N . SER B 1 83 ? 23.328 -7.969 6.602 1 55.62 83 SER B N 1
ATOM 2121 C CA . SER B 1 83 ? 24.094 -9.039 7.254 1 55.62 83 SER B CA 1
ATOM 2122 C C . SER B 1 83 ? 23.438 -10.398 7.012 1 55.62 83 SER B C 1
ATOM 2124 O O . SER B 1 83 ? 24.047 -11.43 7.301 1 55.62 83 SER B O 1
ATOM 2126 N N . GLY B 1 84 ? 22.328 -10.445 6.488 1 64.25 84 GLY B N 1
ATOM 2127 C CA . GLY B 1 84 ? 21.656 -11.711 6.246 1 64.25 84 GLY B CA 1
ATOM 2128 C C . GLY B 1 84 ? 20.688 -12.086 7.352 1 64.25 84 GLY B C 1
ATOM 2129 O O . GLY B 1 84 ? 19.828 -12.953 7.16 1 64.25 84 GLY B O 1
ATOM 2130 N N . VAL B 1 85 ? 20.844 -11.461 8.609 1 72.75 85 VAL B N 1
ATOM 2131 C CA . VAL B 1 85 ? 19.875 -11.766 9.664 1 72.75 85 VAL B CA 1
ATOM 2132 C C . VAL B 1 85 ? 18.703 -10.781 9.594 1 72.75 85 VAL B C 1
ATOM 2134 O O . VAL B 1 85 ? 18.922 -9.562 9.586 1 72.75 85 VAL B O 1
ATOM 2137 N N . VAL B 1 86 ? 17.438 -11.32 9.406 1 86.56 86 VAL B N 1
ATOM 2138 C CA . VAL B 1 86 ? 16.25 -10.508 9.211 1 86.56 86 VAL B CA 1
ATOM 2139 C C . VAL B 1 86 ? 15.266 -10.742 10.352 1 86.56 86 VAL B C 1
ATOM 2141 O O . VAL B 1 86 ? 15.141 -11.867 10.852 1 86.56 86 VAL B O 1
ATOM 2144 N N . ARG B 1 87 ? 14.758 -9.68 10.875 1 90.56 87 ARG B N 1
ATOM 2145 C CA . ARG B 1 87 ? 13.688 -9.758 11.859 1 90.56 87 ARG B CA 1
ATOM 2146 C C . ARG B 1 87 ? 12.336 -9.438 11.227 1 90.56 87 ARG B C 1
ATOM 2148 O O . ARG B 1 87 ? 12.211 -8.453 10.484 1 90.56 87 ARG B O 1
ATOM 2155 N N . ILE B 1 88 ? 11.383 -10.305 11.555 1 93.06 88 ILE B N 1
ATOM 2156 C CA . ILE B 1 88 ? 10.031 -10.062 11.062 1 93.06 88 ILE B CA 1
ATOM 2157 C C . ILE B 1 88 ? 9.312 -9.078 11.984 1 93.06 88 ILE B C 1
ATOM 2159 O O . ILE B 1 88 ? 9.133 -9.352 13.18 1 93.06 88 ILE B O 1
ATOM 2163 N N . LEU B 1 89 ? 8.992 -7.941 11.516 1 93.69 89 LEU B N 1
ATOM 2164 C CA . LEU B 1 89 ? 8.281 -6.926 12.281 1 93.69 89 LEU B CA 1
ATOM 2165 C C . LEU B 1 89 ? 6.777 -7.105 12.156 1 93.69 89 LEU B C 1
ATOM 2167 O O . LEU B 1 89 ? 6.027 -6.777 13.086 1 93.69 89 LEU B O 1
ATOM 2171 N N . LYS B 1 90 ? 6.277 -7.5 11.078 1 96.19 90 LYS B N 1
ATOM 2172 C CA . LYS B 1 90 ? 4.906 -7.91 10.789 1 96.19 90 LYS B CA 1
ATOM 2173 C C . LYS B 1 90 ? 4.879 -9.156 9.914 1 96.19 90 LYS B C 1
ATOM 2175 O O . LYS B 1 90 ? 5.465 -9.172 8.828 1 96.19 90 LYS B O 1
ATOM 2180 N N . ASP B 1 91 ? 4.203 -10.141 10.414 1 96.44 91 ASP B N 1
ATOM 2181 C CA . ASP B 1 91 ? 4.07 -11.367 9.641 1 96.44 91 ASP B CA 1
ATOM 2182 C C . ASP B 1 91 ? 2.783 -11.367 8.82 1 96.44 91 ASP B C 1
ATOM 2184 O O . ASP B 1 91 ? 1.99 -10.422 8.898 1 96.44 91 ASP B O 1
ATOM 2188 N N . LEU B 1 92 ? 2.68 -12.398 7.957 1 97.06 92 LEU B N 1
ATOM 2189 C CA . LEU B 1 92 ? 1.451 -12.594 7.195 1 97.06 92 LEU B CA 1
ATOM 2190 C C . LEU B 1 92 ? 0.266 -12.836 8.125 1 97.06 92 LEU B C 1
ATOM 2192 O O . LEU B 1 92 ? 0.422 -13.414 9.195 1 97.06 92 LEU B O 1
ATOM 2196 N N . ASP B 1 93 ? -0.916 -12.359 7.707 1 93.31 93 ASP B N 1
ATOM 2197 C CA . ASP B 1 93 ? -2.117 -12.578 8.508 1 93.31 93 ASP B CA 1
ATOM 2198 C C . ASP B 1 93 ? -2.717 -13.953 8.227 1 93.31 93 ASP B C 1
ATOM 2200 O O . ASP B 1 93 ? -3.545 -14.445 9 1 93.31 93 ASP B O 1
ATOM 2204 N N . ARG B 1 94 ? -2.266 -14.555 7.145 1 92.25 94 ARG B N 1
ATOM 2205 C CA . ARG B 1 94 ? -2.842 -15.844 6.785 1 92.25 94 ARG B CA 1
ATOM 2206 C C . ARG B 1 94 ? -1.752 -16.875 6.527 1 92.25 94 ARG B C 1
ATOM 2208 O O . ARG B 1 94 ? -0.608 -16.516 6.234 1 92.25 94 ARG B O 1
ATOM 2215 N N . ASP B 1 95 ? -2.201 -18.109 6.617 1 95.75 95 ASP B N 1
ATOM 2216 C CA . ASP B 1 95 ? -1.348 -19.234 6.219 1 95.75 95 ASP B CA 1
ATOM 2217 C C . ASP B 1 95 ? -1.251 -19.344 4.699 1 95.75 95 ASP B C 1
ATOM 2219 O O . ASP B 1 95 ? -2.246 -19.156 3.994 1 95.75 95 ASP B O 1
ATOM 2223 N N . VAL B 1 96 ? -0.033 -19.609 4.227 1 97.94 96 VAL B N 1
ATOM 2224 C CA . VAL B 1 96 ? 0.137 -19.656 2.775 1 97.94 96 VAL B CA 1
ATOM 2225 C C . VAL B 1 96 ? 0.406 -21.078 2.33 1 97.94 96 VAL B C 1
ATOM 2227 O O . VAL B 1 96 ? 0.751 -21.328 1.172 1 97.94 96 VAL B O 1
ATOM 2230 N N . ALA B 1 97 ? 0.304 -22.031 3.248 1 98.38 97 ALA B N 1
ATOM 2231 C CA . ALA B 1 97 ? 0.454 -23.438 2.873 1 98.38 97 ALA B CA 1
ATOM 2232 C C . ALA B 1 97 ? -0.521 -23.812 1.763 1 98.38 97 ALA B C 1
ATOM 2234 O O . ALA B 1 97 ? -1.712 -23.5 1.841 1 98.38 97 ALA B O 1
ATOM 2235 N N . GLY B 1 98 ? 0.021 -24.422 0.729 1 98.12 98 GLY B N 1
ATOM 2236 C CA . GLY B 1 98 ? -0.812 -24.891 -0.366 1 98.12 98 GLY B CA 1
ATOM 2237 C C . GLY B 1 98 ? -1.287 -23.781 -1.276 1 98.12 98 GLY B C 1
ATOM 2238 O O . GLY B 1 98 ? -2.086 -24.016 -2.186 1 98.12 98 GLY B O 1
ATOM 2239 N N . CYS B 1 99 ? -0.835 -22.562 -1.105 1 98.25 99 CYS B N 1
ATOM 2240 C CA . CYS B 1 99 ? -1.232 -21.422 -1.928 1 98.25 99 CYS B CA 1
ATOM 2241 C C . CYS B 1 99 ? -0.193 -21.141 -3.006 1 98.25 99 CYS B C 1
ATOM 2243 O O . CYS B 1 99 ? 0.988 -21.453 -2.832 1 98.25 99 CYS B O 1
ATOM 2245 N N . ASN B 1 100 ? -0.645 -20.641 -4.18 1 98.81 100 ASN B N 1
ATOM 2246 C CA . ASN B 1 100 ? 0.271 -20.016 -5.121 1 98.81 100 ASN B CA 1
ATOM 2247 C C . ASN B 1 100 ? 0.627 -18.594 -4.691 1 98.81 100 ASN B C 1
ATOM 2249 O O . ASN B 1 100 ? -0.255 -17.75 -4.539 1 98.81 100 ASN B O 1
ATOM 2253 N N . VAL B 1 101 ? 1.928 -18.375 -4.469 1 98.81 101 VAL B N 1
ATOM 2254 C CA . VAL B 1 101 ? 2.385 -17.125 -3.883 1 98.81 101 VAL B CA 1
ATOM 2255 C C . VAL B 1 101 ? 3.342 -16.422 -4.844 1 98.81 101 VAL B C 1
ATOM 2257 O O . VAL B 1 101 ? 4.215 -17.062 -5.438 1 98.81 101 VAL B O 1
ATOM 2260 N N . VAL B 1 102 ? 3.148 -15.156 -5.082 1 98.88 102 VAL B N 1
ATOM 2261 C CA . VAL B 1 102 ? 4.102 -14.297 -5.781 1 98.88 102 VAL B CA 1
ATOM 2262 C C . VAL B 1 102 ? 4.555 -13.172 -4.859 1 98.88 102 VAL B C 1
ATOM 2264 O O . VAL B 1 102 ? 3.727 -12.406 -4.352 1 98.88 102 VAL B O 1
ATOM 2267 N N . ILE B 1 103 ? 5.836 -13.078 -4.531 1 98.81 103 ILE B N 1
ATOM 2268 C CA . ILE B 1 103 ? 6.398 -11.922 -3.854 1 98.81 103 ILE B CA 1
ATOM 2269 C C . ILE B 1 103 ? 6.562 -10.773 -4.848 1 98.81 103 ILE B C 1
ATOM 2271 O O . ILE B 1 103 ? 7.18 -10.938 -5.902 1 98.81 103 ILE B O 1
ATOM 2275 N N . VAL B 1 104 ? 5.934 -9.688 -4.59 1 98.81 104 VAL B N 1
ATOM 2276 C CA . VAL B 1 104 ? 6.047 -8.469 -5.391 1 98.81 104 VAL B CA 1
ATOM 2277 C C . VAL B 1 104 ? 7.055 -7.523 -4.754 1 98.81 104 VAL B C 1
ATOM 2279 O O . VAL B 1 104 ? 6.781 -6.918 -3.713 1 98.81 104 VAL B O 1
ATOM 2282 N N . GLU B 1 105 ? 8.25 -7.367 -5.352 1 97.94 105 GLU B N 1
ATOM 2283 C CA . GLU B 1 105 ? 9.391 -6.664 -4.77 1 97.94 105 GLU B CA 1
ATOM 2284 C C . GLU B 1 105 ? 9.711 -5.391 -5.551 1 97.94 105 GLU B C 1
ATOM 2286 O O . GLU B 1 105 ? 9.625 -5.375 -6.781 1 97.94 105 GLU B O 1
ATOM 2291 N N . ASP B 1 106 ? 10.086 -4.344 -4.82 1 97.88 106 ASP B N 1
ATOM 2292 C CA . ASP B 1 106 ? 10.391 -3.084 -5.496 1 97.88 106 ASP B CA 1
ATOM 2293 C C . ASP B 1 106 ? 11.75 -3.143 -6.184 1 97.88 106 ASP B C 1
ATOM 2295 O O . ASP B 1 106 ? 11.875 -2.816 -7.367 1 97.88 106 ASP B O 1
ATOM 2299 N N . ILE B 1 107 ? 12.781 -3.627 -5.402 1 97.62 107 ILE B N 1
ATOM 2300 C CA . ILE B 1 107 ? 14.117 -3.57 -6 1 97.62 107 ILE B CA 1
ATOM 2301 C C . ILE B 1 107 ? 15 -4.66 -5.395 1 97.62 107 ILE B C 1
ATOM 2303 O O . ILE B 1 107 ? 14.938 -4.918 -4.191 1 97.62 107 ILE B O 1
ATOM 2307 N N . ILE B 1 108 ? 15.766 -5.348 -6.242 1 96.5 108 ILE B N 1
ATOM 2308 C CA . ILE B 1 108 ? 16.828 -6.246 -5.809 1 96.5 108 ILE B CA 1
ATOM 2309 C C . ILE B 1 108 ? 18.172 -5.523 -5.887 1 96.5 108 ILE B C 1
ATOM 2311 O O . ILE B 1 108 ? 18.734 -5.352 -6.977 1 96.5 108 ILE B O 1
ATOM 2315 N N . ASP B 1 109 ? 18.641 -5.137 -4.758 1 94.06 109 ASP B N 1
ATOM 2316 C CA . ASP B 1 109 ? 19.984 -4.582 -4.648 1 94.06 109 ASP B CA 1
ATOM 2317 C C . ASP B 1 109 ? 21.016 -5.68 -4.387 1 94.06 109 ASP B C 1
ATOM 2319 O O . ASP B 1 109 ? 21.453 -6.359 -5.316 1 94.06 109 ASP B O 1
ATOM 2323 N N . SER B 1 110 ? 21.234 -6.043 -3.088 1 92 110 SER B N 1
ATOM 2324 C CA . SER B 1 110 ? 22.094 -7.191 -2.803 1 92 110 SER B CA 1
ATOM 2325 C C . SER B 1 110 ? 21.328 -8.5 -2.949 1 92 110 SER B C 1
ATOM 2327 O O . SER B 1 110 ? 21.922 -9.539 -3.271 1 92 110 SER B O 1
ATOM 2329 N N . GLY B 1 111 ? 20.125 -8.484 -2.686 1 93.62 111 GLY B N 1
ATOM 2330 C CA . GLY B 1 111 ? 19.266 -9.656 -2.785 1 93.62 111 GLY B CA 1
ATOM 2331 C C . GLY B 1 111 ? 19.281 -10.508 -1.534 1 93.62 111 GLY B C 1
ATOM 2332 O O . GLY B 1 111 ? 18.531 -11.492 -1.438 1 93.62 111 GLY B O 1
ATOM 2333 N N . LEU B 1 112 ? 20.016 -10.133 -0.546 1 91.69 112 LEU B N 1
ATOM 2334 C CA . LEU B 1 112 ? 20.203 -10.977 0.629 1 91.69 112 LEU B CA 1
ATOM 2335 C C . LEU B 1 112 ? 18.922 -11.039 1.468 1 91.69 112 LEU B C 1
ATOM 2337 O O . LEU B 1 112 ? 18.547 -12.109 1.938 1 91.69 112 LEU B O 1
ATOM 2341 N N . THR B 1 113 ? 18.266 -9.867 1.648 1 90.56 113 THR B N 1
ATOM 2342 C CA . THR B 1 113 ? 17.016 -9.844 2.393 1 90.56 113 THR B CA 1
ATOM 2343 C C . THR B 1 113 ? 15.961 -10.703 1.705 1 90.56 113 THR B C 1
ATOM 2345 O O . THR B 1 113 ? 15.266 -11.484 2.359 1 90.56 113 THR B O 1
ATOM 2348 N N . LEU B 1 114 ? 15.906 -10.57 0.43 1 94.38 114 LEU B N 1
ATOM 2349 C CA . LEU B 1 114 ? 14.93 -11.328 -0.344 1 94.38 114 LEU B CA 1
ATOM 2350 C C . LEU B 1 114 ? 15.219 -12.82 -0.285 1 94.38 114 LEU B C 1
ATOM 2352 O O . LEU B 1 114 ? 14.297 -13.641 -0.214 1 94.38 114 LEU B O 1
ATOM 2356 N N . LYS B 1 115 ? 16.453 -13.172 -0.321 1 94.56 115 LYS B N 1
ATOM 2357 C CA . LYS B 1 115 ? 16.828 -14.57 -0.216 1 94.56 115 LYS B CA 1
ATOM 2358 C C . LYS B 1 115 ? 16.359 -15.18 1.101 1 94.56 115 LYS B C 1
ATOM 2360 O O . LYS B 1 115 ? 15.812 -16.281 1.121 1 94.56 115 LYS B O 1
ATOM 2365 N N . TRP B 1 116 ? 16.609 -14.453 2.139 1 93.31 116 TRP B N 1
ATOM 2366 C CA . TRP B 1 116 ? 16.109 -14.883 3.443 1 93.31 116 TRP B CA 1
ATOM 2367 C C . TRP B 1 116 ? 14.602 -15.055 3.43 1 93.31 116 TRP B C 1
ATOM 2369 O O . TRP B 1 116 ? 14.078 -16.031 3.957 1 93.31 116 TRP B O 1
ATOM 2379 N N . LEU B 1 117 ? 13.914 -14.086 2.852 1 95.06 117 LEU B N 1
ATOM 2380 C CA . LEU B 1 117 ? 12.461 -14.109 2.787 1 95.06 117 LEU B CA 1
ATOM 2381 C C . LEU B 1 117 ? 11.969 -15.328 2.006 1 95.06 117 LEU B C 1
ATOM 2383 O O . LEU B 1 117 ? 11.008 -15.984 2.404 1 95.06 117 LEU B O 1
ATOM 2387 N N . ILE B 1 118 ? 12.609 -15.625 0.926 1 96.75 118 ILE B N 1
ATOM 2388 C CA . ILE B 1 118 ? 12.266 -16.781 0.093 1 96.75 118 ILE B CA 1
ATOM 2389 C C . ILE B 1 118 ? 12.406 -18.062 0.902 1 96.75 118 ILE B C 1
ATOM 2391 O O . ILE B 1 118 ? 11.516 -18.922 0.877 1 96.75 118 ILE B O 1
ATOM 2395 N N . LYS B 1 119 ? 13.484 -18.172 1.604 1 95.69 119 LYS B N 1
ATOM 2396 C CA . LYS B 1 119 ? 13.711 -19.344 2.436 1 95.69 119 LYS B CA 1
ATOM 2397 C C . LYS B 1 119 ? 12.633 -19.469 3.508 1 95.69 119 LYS B C 1
ATOM 2399 O O . LYS B 1 119 ? 12.086 -20.562 3.719 1 95.69 119 LYS B O 1
ATOM 2404 N N . ASN B 1 120 ? 12.391 -18.375 4.176 1 96.06 120 ASN B N 1
ATOM 2405 C CA . ASN B 1 120 ? 11.367 -18.344 5.219 1 96.06 120 ASN B CA 1
ATOM 2406 C C . ASN B 1 120 ? 10.008 -18.766 4.684 1 96.06 120 ASN B C 1
ATOM 2408 O O . ASN B 1 120 ? 9.352 -19.641 5.266 1 96.06 120 ASN B O 1
ATOM 2412 N N . LEU B 1 121 ? 9.57 -18.219 3.564 1 97.81 121 LEU B N 1
ATOM 2413 C CA . LEU B 1 121 ? 8.25 -18.469 2.998 1 97.81 121 LEU B CA 1
ATOM 2414 C C . LEU B 1 121 ? 8.172 -19.875 2.408 1 97.81 121 LEU B C 1
ATOM 2416 O O . LEU B 1 121 ? 7.121 -20.516 2.457 1 97.81 121 LEU B O 1
ATOM 2420 N N . SER B 1 122 ? 9.305 -20.312 1.811 1 98.12 122 SER B N 1
ATOM 2421 C CA . SER B 1 122 ? 9.352 -21.688 1.298 1 98.12 122 SER B CA 1
ATOM 2422 C C . SER B 1 122 ? 9.086 -22.703 2.404 1 98.12 122 SER B C 1
ATOM 2424 O O . SER B 1 122 ? 8.438 -23.719 2.176 1 98.12 122 SER B O 1
ATOM 2426 N N . GLY B 1 123 ? 9.547 -22.406 3.521 1 98 123 GLY B N 1
ATOM 2427 C CA . GLY B 1 123 ? 9.359 -23.266 4.668 1 98 123 GLY B CA 1
ATOM 2428 C C . GLY B 1 123 ? 7.91 -23.406 5.09 1 98 123 GLY B C 1
ATOM 2429 O O . GLY B 1 123 ? 7.551 -24.328 5.816 1 98 123 GLY B O 1
ATOM 2430 N N . ARG B 1 124 ? 7.117 -22.516 4.648 1 98.19 124 ARG B N 1
ATOM 2431 C CA . ARG B 1 124 ? 5.699 -22.531 5 1 98.19 124 ARG B CA 1
ATOM 2432 C C . ARG B 1 124 ? 4.902 -23.391 4.031 1 98.19 124 ARG B C 1
ATOM 2434 O O . ARG B 1 124 ? 3.676 -23.469 4.113 1 98.19 124 ARG B O 1
ATOM 2441 N N . LYS B 1 125 ? 5.555 -23.969 3.035 1 98.38 125 LYS B N 1
ATOM 2442 C CA . LYS B 1 125 ? 5.066 -25 2.135 1 98.38 125 LYS B CA 1
ATOM 2443 C C . LYS B 1 125 ? 3.979 -24.469 1.209 1 98.38 125 LYS B C 1
ATOM 2445 O O . LYS B 1 125 ? 2.902 -25.047 1.095 1 98.38 125 LYS B O 1
ATOM 2450 N N . PRO B 1 126 ? 4.191 -23.344 0.547 1 98.69 126 PRO B N 1
ATOM 2451 C CA . PRO B 1 126 ? 3.279 -22.922 -0.521 1 98.69 126 PRO B CA 1
ATOM 2452 C C . PRO B 1 126 ? 3.277 -23.891 -1.699 1 98.69 126 PRO B C 1
ATOM 2454 O O . PRO B 1 126 ? 4.207 -24.688 -1.853 1 98.69 126 PRO B O 1
ATOM 2457 N N . LYS B 1 127 ? 2.148 -23.906 -2.406 1 98.56 127 LYS B N 1
ATOM 2458 C CA . LYS B 1 127 ? 2.092 -24.703 -3.627 1 98.56 127 LYS B CA 1
ATOM 2459 C C . LYS B 1 127 ? 3.133 -24.234 -4.641 1 98.56 127 LYS B C 1
ATOM 2461 O O . LYS B 1 127 ? 3.787 -25.047 -5.289 1 98.56 127 LYS B O 1
ATOM 2466 N N . SER B 1 128 ? 3.297 -23 -4.785 1 98.56 128 SER B N 1
ATOM 2467 C CA . SER B 1 128 ? 4.355 -22.359 -5.562 1 98.56 128 SER B CA 1
ATOM 2468 C C . SER B 1 128 ? 4.801 -21.047 -4.922 1 98.56 128 SER B C 1
ATOM 2470 O O . SER B 1 128 ? 4.043 -20.422 -4.176 1 98.56 128 SER B O 1
ATOM 2472 N N . LEU B 1 129 ? 6.039 -20.672 -5.141 1 98.62 129 LEU B N 1
ATOM 2473 C CA . LEU B 1 129 ? 6.609 -19.406 -4.676 1 98.62 129 LEU B CA 1
ATOM 2474 C C . LEU B 1 129 ? 7.441 -18.75 -5.77 1 98.62 129 LEU B C 1
ATOM 2476 O O . LEU B 1 129 ? 8.5 -19.266 -6.148 1 98.62 129 LEU B O 1
ATOM 2480 N N . GLU B 1 130 ? 6.926 -17.641 -6.32 1 98.69 130 GLU B N 1
ATOM 2481 C CA . GLU B 1 130 ? 7.602 -16.906 -7.379 1 98.69 130 GLU B CA 1
ATOM 2482 C C . GLU B 1 130 ? 7.887 -15.469 -6.953 1 98.69 130 GLU B C 1
ATOM 2484 O O . GLU B 1 130 ? 7.344 -14.992 -5.949 1 98.69 130 GLU B O 1
ATOM 2489 N N . ILE B 1 131 ? 8.75 -14.828 -7.695 1 98.69 131 ILE B N 1
ATOM 2490 C CA . ILE B 1 131 ? 9.141 -13.453 -7.414 1 98.69 131 ILE B CA 1
ATOM 2491 C C . ILE B 1 131 ? 9 -12.609 -8.672 1 98.69 131 ILE B C 1
ATOM 2493 O O . ILE B 1 131 ? 9.43 -13.016 -9.758 1 98.69 131 ILE B O 1
ATOM 2497 N N . VAL B 1 132 ? 8.32 -11.523 -8.602 1 98.81 132 VAL B N 1
ATOM 2498 C CA . VAL B 1 132 ? 8.383 -10.445 -9.586 1 98.81 132 VAL B CA 1
ATOM 2499 C C . VAL B 1 132 ? 8.969 -9.188 -8.945 1 98.81 132 VAL B C 1
ATOM 2501 O O . VAL B 1 132 ? 8.523 -8.773 -7.871 1 98.81 132 VAL B O 1
ATOM 2504 N N . THR B 1 133 ? 10.023 -8.688 -9.516 1 98.75 133 THR B N 1
ATOM 2505 C CA . THR B 1 133 ? 10.602 -7.453 -9.008 1 98.75 133 THR B CA 1
ATOM 2506 C C . THR B 1 133 ? 10.547 -6.352 -10.062 1 98.75 133 THR B C 1
ATOM 2508 O O . THR B 1 133 ? 10.664 -6.621 -11.258 1 98.75 133 THR B O 1
ATOM 2511 N N . LEU B 1 134 ? 10.336 -5.145 -9.578 1 98.75 134 LEU B N 1
ATOM 2512 C CA . LEU B 1 134 ? 10.258 -4.02 -10.5 1 98.75 134 LEU B CA 1
ATOM 2513 C C . LEU B 1 134 ? 11.641 -3.631 -11.008 1 98.75 134 LEU B C 1
ATOM 2515 O O . LEU B 1 134 ? 11.828 -3.389 -12.203 1 98.75 134 LEU B O 1
ATOM 2519 N N . LEU B 1 135 ? 12.602 -3.57 -10.086 1 98.69 135 LEU B N 1
ATOM 2520 C CA . LEU B 1 135 ? 13.938 -3.1 -10.422 1 98.69 135 LEU B CA 1
ATOM 2521 C C . LEU B 1 135 ? 15 -4.086 -9.938 1 98.69 135 LEU B C 1
ATOM 2523 O O . LEU B 1 135 ? 14.812 -4.758 -8.922 1 98.69 135 LEU B O 1
ATOM 2527 N N . ARG B 1 136 ? 16.094 -4.109 -10.609 1 98.25 136 ARG B N 1
ATOM 2528 C CA . ARG B 1 136 ? 17.281 -4.84 -10.18 1 98.25 136 ARG B CA 1
ATOM 2529 C C . ARG B 1 136 ? 18.547 -4.039 -10.477 1 98.25 136 ARG B C 1
ATOM 2531 O O . ARG B 1 136 ? 18.625 -3.348 -11.492 1 98.25 136 ARG B O 1
ATOM 2538 N N . LYS B 1 137 ? 19.438 -4.066 -9.547 1 96.88 137 LYS B N 1
ATOM 2539 C CA . LYS B 1 137 ? 20.781 -3.561 -9.781 1 96.88 137 LYS B CA 1
ATOM 2540 C C . LYS B 1 137 ? 21.781 -4.703 -9.953 1 96.88 137 LYS B C 1
ATOM 2542 O O . LYS B 1 137 ? 22.391 -5.156 -8.977 1 96.88 137 LYS B O 1
ATOM 2547 N N . PRO B 1 138 ? 22.047 -5.043 -11.164 1 96.88 138 PRO B N 1
ATOM 2548 C CA . PRO B 1 138 ? 22.844 -6.25 -11.398 1 96.88 138 PRO B CA 1
ATOM 2549 C C . PRO B 1 138 ? 24.219 -6.184 -10.75 1 96.88 138 PRO B C 1
ATOM 2551 O O . PRO B 1 138 ? 24.719 -7.191 -10.25 1 96.88 138 PRO B O 1
ATOM 2554 N N . GLU B 1 139 ? 24.812 -5.07 -10.695 1 96.12 139 GLU B N 1
ATOM 2555 C CA . GLU B 1 139 ? 26.172 -4.922 -10.188 1 96.12 139 GLU B CA 1
ATOM 2556 C C . GLU B 1 139 ? 26.219 -5.047 -8.664 1 96.12 139 GLU B C 1
ATOM 2558 O O . GLU B 1 139 ? 27.281 -5.27 -8.086 1 96.12 139 GLU B O 1
ATOM 2563 N N . ALA B 1 140 ? 25.078 -4.902 -8.055 1 93.94 140 ALA B N 1
ATOM 2564 C CA . ALA B 1 140 ? 25.031 -4.906 -6.594 1 93.94 140 ALA B CA 1
ATOM 2565 C C . ALA B 1 140 ? 24.609 -6.27 -6.059 1 93.94 140 ALA B C 1
ATOM 2567 O O . ALA B 1 140 ? 24.672 -6.52 -4.852 1 93.94 140 ALA B O 1
ATOM 2568 N N . VAL B 1 141 ? 24.188 -7.168 -6.934 1 93.88 141 VAL B N 1
ATOM 2569 C CA . VAL B 1 141 ? 23.625 -8.453 -6.535 1 93.88 141 VAL B CA 1
ATOM 2570 C C . VAL B 1 141 ? 24.719 -9.336 -5.945 1 93.88 141 VAL B C 1
ATOM 2572 O O . VAL B 1 141 ? 25.797 -9.484 -6.527 1 93.88 141 VAL B O 1
ATOM 2575 N N . LYS B 1 142 ? 24.422 -9.883 -4.801 1 93.31 142 LYS B N 1
ATOM 2576 C CA . LYS B 1 142 ? 25.391 -10.734 -4.1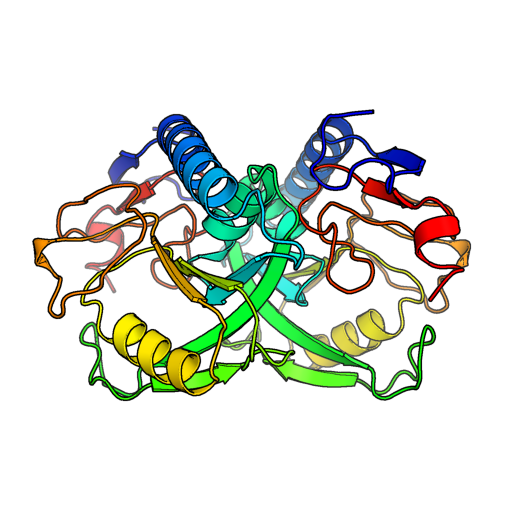17 1 93.31 142 LYS B CA 1
ATOM 2577 C C . LYS B 1 142 ? 24.906 -12.18 -4.066 1 93.31 142 LYS B C 1
ATOM 2579 O O . LYS B 1 142 ? 25.656 -13.07 -3.652 1 93.31 142 LYS B O 1
ATOM 2584 N N . THR B 1 143 ? 23.703 -12.375 -4.379 1 92.31 143 THR B N 1
ATOM 2585 C CA . THR B 1 143 ? 23.141 -13.719 -4.395 1 92.31 143 THR B CA 1
ATOM 2586 C C . THR B 1 143 ? 22.156 -13.875 -5.555 1 92.31 143 THR B C 1
ATOM 2588 O O . THR B 1 143 ? 21.438 -12.93 -5.906 1 92.31 143 THR B O 1
ATOM 2591 N N . THR B 1 144 ? 22.141 -14.992 -6.062 1 88.12 144 THR B N 1
ATOM 2592 C CA . THR B 1 144 ? 21.25 -15.234 -7.203 1 88.12 144 THR B CA 1
ATOM 2593 C C . THR B 1 144 ? 19.828 -15.477 -6.734 1 88.12 144 THR B C 1
ATOM 2595 O O . THR B 1 144 ? 19.578 -16.312 -5.855 1 88.12 144 THR B O 1
ATOM 2598 N N . ILE B 1 145 ? 18.922 -14.719 -7.246 1 94 145 ILE B N 1
ATOM 2599 C CA . ILE B 1 145 ? 17.484 -14.898 -7.016 1 94 145 ILE B CA 1
ATOM 2600 C C . ILE B 1 145 ? 16.797 -15.211 -8.336 1 94 145 ILE B C 1
ATOM 2602 O O . ILE B 1 145 ? 16.953 -14.484 -9.32 1 94 145 ILE B O 1
ATOM 2606 N N . ASP B 1 146 ? 16.172 -16.344 -8.375 1 95.69 146 ASP B N 1
ATOM 2607 C CA . ASP B 1 146 ? 15.398 -16.719 -9.555 1 95.69 146 ASP B CA 1
ATOM 2608 C C . ASP B 1 146 ? 14.047 -16.016 -9.578 1 95.69 146 ASP B C 1
ATOM 2610 O O . ASP B 1 146 ? 13.117 -16.406 -8.867 1 95.69 146 ASP B O 1
ATOM 2614 N N . CYS B 1 147 ? 13.906 -15 -10.43 1 97.81 147 CYS B N 1
ATOM 2615 C CA . CYS B 1 147 ? 12.664 -14.242 -10.57 1 97.81 147 CYS B CA 1
ATOM 2616 C C . CYS B 1 147 ? 11.852 -14.758 -11.758 1 97.81 147 CYS B C 1
ATOM 2618 O O . CYS B 1 147 ? 12.414 -15.117 -12.789 1 97.81 147 CYS B O 1
ATOM 2620 N N . LEU B 1 148 ? 10.562 -14.773 -11.523 1 98.25 148 LEU B N 1
ATOM 2621 C CA . LEU B 1 148 ? 9.703 -15.008 -12.68 1 98.25 148 LEU B CA 1
ATOM 2622 C C . LEU B 1 148 ? 9.992 -13.984 -13.781 1 98.25 148 LEU B C 1
ATOM 2624 O O . LEU B 1 148 ? 10.055 -14.344 -14.961 1 98.25 148 LEU B O 1
ATOM 2628 N N . ASP B 1 149 ? 10.086 -12.727 -13.367 1 98.31 149 ASP B N 1
ATOM 2629 C CA . ASP B 1 149 ? 10.484 -11.672 -14.297 1 98.31 149 ASP B CA 1
ATOM 2630 C C . ASP B 1 149 ? 10.961 -10.43 -13.547 1 98.31 149 ASP B C 1
ATOM 2632 O O . ASP B 1 149 ? 10.68 -10.273 -12.359 1 98.31 149 ASP B O 1
ATOM 2636 N N . ILE B 1 150 ? 11.703 -9.648 -14.305 1 98.62 150 ILE B N 1
ATOM 2637 C CA . ILE B 1 150 ? 12.281 -8.414 -13.781 1 98.62 150 ILE B CA 1
ATOM 2638 C C . ILE B 1 150 ? 11.836 -7.23 -14.648 1 98.62 150 ILE B C 1
ATOM 2640 O O . ILE B 1 150 ? 11.906 -7.297 -15.875 1 98.62 150 ILE B O 1
ATOM 2644 N N . GLY B 1 151 ? 11.367 -6.164 -14.023 1 98.88 151 GLY B N 1
ATOM 2645 C CA . GLY B 1 151 ? 10.898 -5.008 -14.773 1 98.88 151 GLY B CA 1
ATOM 2646 C C . GLY B 1 151 ? 12.008 -4.281 -15.5 1 98.88 151 GLY B C 1
ATOM 2647 O O . GLY B 1 151 ? 12.008 -4.211 -16.734 1 98.88 151 GLY B O 1
ATOM 2648 N N . PHE B 1 152 ? 13 -3.785 -14.703 1 98.81 152 PHE B N 1
ATOM 2649 C CA . PHE B 1 152 ? 14.086 -2.994 -15.273 1 98.81 152 PHE B CA 1
ATOM 2650 C C . PHE B 1 152 ? 15.406 -3.301 -14.57 1 98.81 152 PHE B C 1
ATOM 2652 O O . PHE B 1 152 ? 15.438 -3.508 -13.359 1 98.81 152 PHE B O 1
ATOM 2659 N N . ASP B 1 153 ? 16.453 -3.334 -15.328 1 98.25 153 ASP B N 1
ATOM 2660 C CA . ASP B 1 153 ? 17.797 -3.287 -14.766 1 98.25 153 ASP B CA 1
ATOM 2661 C C . ASP B 1 153 ? 18.312 -1.852 -14.695 1 98.25 153 ASP B C 1
ATOM 2663 O O . ASP B 1 153 ? 18.172 -1.084 -15.648 1 98.25 153 ASP B O 1
ATOM 2667 N N . LEU B 1 154 ? 18.797 -1.518 -13.531 1 96.94 154 LEU B N 1
ATOM 2668 C CA . LEU B 1 154 ? 19.344 -0.182 -13.305 1 96.94 154 LEU B CA 1
ATOM 2669 C C . LEU B 1 154 ? 20.812 -0.253 -12.922 1 96.94 154 LEU B C 1
ATOM 2671 O O . LEU B 1 154 ? 21.266 -1.24 -12.328 1 96.94 154 LEU B O 1
ATOM 2675 N N . PRO B 1 155 ? 21.578 0.844 -13.297 1 94.12 155 PRO B N 1
ATOM 2676 C CA . PRO B 1 155 ? 22.922 0.933 -12.742 1 94.12 155 PRO B CA 1
ATOM 2677 C C . PRO B 1 155 ? 22.938 1.063 -11.227 1 94.12 155 PRO B C 1
ATOM 2679 O O . PRO B 1 155 ? 21.891 1.331 -10.617 1 94.12 155 PRO B O 1
ATOM 2682 N N . ASN B 1 156 ? 24.094 0.827 -10.703 1 93.44 156 ASN B N 1
ATOM 2683 C CA . ASN B 1 156 ? 24.219 0.906 -9.258 1 93.44 156 ASN B CA 1
ATOM 2684 C C . ASN B 1 156 ? 24.266 2.354 -8.773 1 93.44 156 ASN B C 1
ATOM 2686 O O . ASN B 1 156 ? 25.312 2.838 -8.344 1 93.44 156 ASN B O 1
ATOM 2690 N N . GLU B 1 157 ? 23.234 2.996 -8.852 1 92.19 157 GLU B N 1
ATOM 2691 C CA . GLU B 1 157 ? 23.062 4.359 -8.359 1 92.19 157 GLU B CA 1
ATOM 2692 C C . GLU B 1 157 ? 21.906 4.453 -7.375 1 92.19 157 GLU B C 1
ATOM 2694 O O . GLU B 1 157 ? 21.031 3.582 -7.352 1 92.19 157 GLU B O 1
ATOM 2699 N N . PHE B 1 158 ? 22.016 5.469 -6.578 1 93.19 158 PHE B N 1
ATOM 2700 C CA . PHE B 1 158 ? 20.938 5.691 -5.613 1 93.19 158 PHE B CA 1
ATOM 2701 C C . PHE B 1 158 ? 19.688 6.215 -6.305 1 93.19 158 PHE B C 1
ATOM 2703 O O . PHE B 1 158 ? 19.75 7.219 -7.02 1 93.19 158 PHE B O 1
ATOM 2710 N N . VAL B 1 159 ? 18.562 5.5 -6.133 1 96.56 159 VAL B N 1
ATOM 2711 C CA . VAL B 1 159 ? 17.359 5.867 -6.859 1 96.56 159 VAL B CA 1
ATOM 2712 C C . VAL B 1 159 ? 16.203 6.102 -5.871 1 96.56 159 VAL B C 1
ATOM 2714 O O . VAL B 1 159 ? 16.203 5.539 -4.773 1 96.56 159 VAL B O 1
ATOM 2717 N N . ILE B 1 160 ? 15.289 6.98 -6.215 1 97.62 160 ILE B N 1
ATOM 2718 C CA . ILE B 1 160 ? 14.086 7.297 -5.453 1 97.62 160 ILE B CA 1
ATOM 2719 C C . ILE B 1 160 ? 12.867 7.258 -6.375 1 97.62 160 ILE B C 1
ATOM 2721 O O . ILE B 1 160 ? 13.008 7.184 -7.598 1 97.62 160 ILE B O 1
ATOM 2725 N N . GLY B 1 161 ? 11.68 7.246 -5.699 1 98.12 161 GLY B N 1
ATOM 2726 C CA . GLY B 1 161 ? 10.438 7.324 -6.449 1 98.12 161 GLY B CA 1
ATOM 2727 C C . GLY B 1 161 ? 9.773 5.977 -6.648 1 98.12 161 GLY B C 1
ATOM 2728 O O . GLY B 1 161 ? 10.438 4.941 -6.609 1 98.12 161 GLY B O 1
ATOM 2729 N N . TYR B 1 162 ? 8.5 6.066 -6.773 1 98.44 162 TYR B N 1
ATOM 2730 C CA . TYR B 1 162 ? 7.664 4.898 -7.02 1 98.44 162 TYR B CA 1
ATOM 2731 C C . TYR B 1 162 ? 7.863 3.844 -5.938 1 98.44 162 TYR B C 1
ATOM 2733 O O . TYR B 1 162 ? 8.133 2.678 -6.238 1 98.44 162 TYR B O 1
ATOM 2741 N N . GLY B 1 163 ? 7.887 4.305 -4.703 1 98.38 163 GLY B N 1
ATOM 2742 C CA . GLY B 1 163 ? 8.047 3.436 -3.545 1 98.38 163 GLY B CA 1
ATOM 2743 C C . GLY B 1 163 ? 9.43 3.496 -2.936 1 98.38 163 GLY B C 1
ATOM 2744 O O . GLY B 1 163 ? 9.594 3.289 -1.731 1 98.38 163 GLY B O 1
ATOM 2745 N N . LEU B 1 164 ? 10.461 3.797 -3.74 1 97.75 164 LEU B N 1
ATOM 2746 C CA . LEU B 1 164 ? 11.828 3.902 -3.25 1 97.75 164 LEU B CA 1
ATOM 2747 C C . LEU B 1 164 ? 12.055 5.242 -2.553 1 97.75 164 LEU B C 1
ATOM 2749 O O . LEU B 1 164 ? 11.578 6.277 -3.02 1 97.75 164 LEU B O 1
ATOM 2753 N N . ASP B 1 165 ? 12.812 5.184 -1.43 1 97.06 165 ASP B N 1
ATOM 2754 C CA . ASP B 1 165 ? 12.859 6.398 -0.623 1 97.06 165 ASP B CA 1
ATOM 2755 C C . ASP B 1 165 ? 14.305 6.816 -0.345 1 97.06 165 ASP B C 1
ATOM 2757 O O . ASP B 1 165 ? 15.234 6.031 -0.54 1 97.06 165 ASP B O 1
ATOM 2761 N N . PHE B 1 166 ? 14.469 8.07 -0.025 1 95.88 166 PHE B N 1
ATOM 2762 C CA . PHE B 1 166 ? 15.578 8.617 0.745 1 95.88 166 PHE B CA 1
ATOM 2763 C C . PHE B 1 166 ? 15.078 9.312 2.002 1 95.88 166 PHE B C 1
ATOM 2765 O O . PHE B 1 166 ? 14.312 10.281 1.919 1 95.88 166 PHE B O 1
ATOM 2772 N N . ALA B 1 167 ? 15.453 8.719 3.135 1 93.38 167 ALA B N 1
ATOM 2773 C CA . ALA B 1 167 ? 15.023 9.266 4.418 1 93.38 167 ALA B CA 1
ATOM 2774 C C . ALA B 1 167 ? 13.508 9.359 4.492 1 93.38 167 ALA B C 1
ATOM 2776 O O . ALA B 1 167 ? 12.961 10.391 4.883 1 93.38 167 ALA B O 1
ATOM 2777 N N . GLU B 1 168 ? 12.773 8.375 3.955 1 95.56 168 GLU B N 1
ATOM 2778 C CA . GLU B 1 168 ? 11.336 8.156 4.035 1 95.56 168 GLU B CA 1
ATOM 2779 C C . GLU B 1 168 ? 10.578 9.117 3.113 1 95.56 168 GLU B C 1
ATOM 2781 O O . GLU B 1 168 ? 9.352 9.164 3.135 1 95.56 168 GLU B O 1
ATOM 2786 N N . LYS B 1 169 ? 11.352 9.805 2.273 1 95.94 169 LYS B N 1
ATOM 2787 C CA . LYS B 1 169 ? 10.734 10.742 1.337 1 95.94 169 LYS B CA 1
ATOM 2788 C C . LYS B 1 169 ? 10.727 10.172 -0.081 1 95.94 169 LYS B C 1
ATOM 2790 O O . LYS B 1 169 ? 11.367 9.156 -0.351 1 95.94 169 LYS B O 1
ATOM 2795 N N . TYR B 1 170 ? 9.93 10.781 -0.916 1 97.62 170 TYR B N 1
ATOM 2796 C CA . TYR B 1 170 ? 9.977 10.656 -2.367 1 97.62 170 TYR B CA 1
ATOM 2797 C C . TYR B 1 170 ? 9.195 9.43 -2.836 1 97.62 170 TYR B C 1
ATOM 2799 O O . TYR B 1 170 ? 9.047 9.211 -4.039 1 97.62 170 TYR B O 1
ATOM 2807 N N . ARG B 1 171 ? 8.672 8.555 -1.924 1 98.19 171 ARG B N 1
ATOM 2808 C CA . ARG B 1 171 ? 7.984 7.336 -2.346 1 98.19 171 ARG B CA 1
ATOM 2809 C C . ARG B 1 171 ? 6.832 7.656 -3.295 1 98.19 171 ARG B C 1
ATOM 2811 O O . ARG B 1 171 ? 6.488 6.844 -4.156 1 98.19 171 ARG B O 1
ATOM 2818 N N . ASP B 1 172 ? 6.277 8.836 -3.18 1 98.12 172 ASP B N 1
ATOM 2819 C CA . ASP B 1 172 ? 5.035 9.234 -3.832 1 98.12 172 ASP B CA 1
ATOM 2820 C C . ASP B 1 172 ? 5.281 9.656 -5.277 1 98.12 172 ASP B C 1
ATOM 2822 O O . ASP B 1 172 ? 4.336 9.836 -6.051 1 98.12 172 ASP B O 1
ATOM 2826 N N . LEU B 1 173 ? 6.551 9.812 -5.668 1 98.19 173 LEU B N 1
ATOM 2827 C CA . LEU B 1 173 ? 6.84 10.188 -7.051 1 98.19 173 LEU B CA 1
ATOM 2828 C C . LEU B 1 173 ? 6.398 9.094 -8.016 1 98.19 173 LEU B C 1
ATOM 2830 O O . LEU B 1 173 ? 6.672 7.91 -7.785 1 98.19 173 LEU B O 1
ATOM 2834 N N . PRO B 1 174 ? 5.695 9.398 -9.117 1 97.69 174 PRO B N 1
ATOM 2835 C CA . PRO B 1 174 ? 5.145 8.398 -10.023 1 97.69 174 PRO B CA 1
ATOM 2836 C C . PRO B 1 174 ? 6.172 7.875 -11.023 1 97.69 174 PRO B C 1
ATOM 2838 O O . PRO B 1 174 ? 5.809 7.25 -12.023 1 97.69 174 PRO B O 1
ATOM 2841 N N . PHE B 1 175 ? 7.449 8.141 -10.852 1 98.19 175 PHE B N 1
ATOM 2842 C CA . PHE B 1 175 ? 8.562 7.715 -11.688 1 98.19 175 PHE B CA 1
ATOM 2843 C C . PHE B 1 175 ? 9.773 7.348 -10.836 1 98.19 175 PHE B C 1
ATOM 2845 O O . PHE B 1 175 ? 9.789 7.594 -9.633 1 98.19 175 PHE B O 1
ATOM 2852 N N . VAL B 1 176 ? 10.727 6.723 -11.391 1 98.25 176 VAL B N 1
ATOM 2853 C CA . VAL B 1 176 ? 11.992 6.414 -10.734 1 98.25 176 VAL B CA 1
ATOM 2854 C C . VAL B 1 176 ? 13.055 7.426 -11.156 1 98.25 176 VAL B C 1
ATOM 2856 O O . VAL B 1 176 ? 13.195 7.73 -12.344 1 98.25 176 VAL B O 1
ATOM 2859 N N . ALA B 1 177 ? 13.758 7.973 -10.164 1 97.62 177 ALA B N 1
ATOM 2860 C CA . ALA B 1 177 ? 14.711 9.039 -10.477 1 97.62 177 ALA B CA 1
ATOM 2861 C C . ALA B 1 177 ? 15.945 8.938 -9.586 1 97.62 177 ALA B C 1
ATOM 2863 O O . ALA B 1 177 ? 15.969 8.164 -8.625 1 97.62 177 ALA B O 1
ATOM 2864 N N . SER B 1 178 ? 16.953 9.617 -9.992 1 96.31 178 SER B N 1
ATOM 2865 C CA . SER B 1 178 ? 18.125 9.828 -9.141 1 96.31 178 SER B CA 1
ATOM 2866 C C . SER B 1 178 ? 18.031 11.156 -8.398 1 96.31 178 SER B C 1
ATOM 2868 O O . SER B 1 178 ? 17.266 12.039 -8.789 1 96.31 178 SER B O 1
ATOM 2870 N N . LEU B 1 179 ? 18.781 11.242 -7.301 1 94.19 179 LEU B N 1
ATOM 2871 C CA . LEU B 1 179 ? 18.781 12.445 -6.473 1 94.19 179 LEU B CA 1
ATOM 2872 C C . LEU B 1 179 ? 20.031 13.281 -6.746 1 94.19 179 LEU B C 1
ATOM 2874 O O . LEU B 1 179 ? 21.109 12.734 -7.008 1 94.19 179 LEU B O 1
ATOM 2878 N N . ASN B 1 180 ? 19.797 14.586 -6.664 1 91.81 180 ASN B N 1
ATOM 2879 C CA . ASN B 1 180 ? 20.969 15.453 -6.66 1 91.81 180 ASN B CA 1
ATOM 2880 C C . ASN B 1 180 ? 21.875 15.172 -5.461 1 91.81 180 ASN B C 1
ATOM 2882 O O . ASN B 1 180 ? 21.391 14.992 -4.34 1 91.81 180 ASN B O 1
ATOM 2886 N N . GLU B 1 181 ? 23.172 15.133 -5.664 1 87.12 181 GLU B N 1
ATOM 2887 C CA . GLU B 1 181 ? 24.141 14.75 -4.648 1 87.12 181 GLU B CA 1
ATOM 2888 C C . GLU B 1 181 ? 24.062 15.672 -3.434 1 87.12 181 GLU B C 1
ATOM 2890 O O . GLU B 1 181 ? 24.359 15.258 -2.311 1 87.12 181 GLU B O 1
ATOM 2895 N N . ASN B 1 182 ? 23.766 16.859 -3.711 1 87.56 182 ASN B N 1
ATOM 2896 C CA . ASN B 1 182 ? 23.734 17.844 -2.629 1 87.56 182 ASN B CA 1
ATOM 2897 C C . ASN B 1 182 ? 22.688 17.469 -1.58 1 87.56 182 ASN B C 1
ATOM 2899 O O . ASN B 1 182 ? 22.719 17.969 -0.453 1 87.56 182 ASN B O 1
ATOM 2903 N N . VAL B 1 183 ? 21.703 16.656 -1.942 1 86.81 183 VAL B N 1
ATOM 2904 C CA . VAL B 1 183 ? 20.625 16.266 -1.05 1 86.81 183 VAL B CA 1
ATOM 2905 C C . VAL B 1 183 ? 21.141 15.297 0.002 1 86.81 183 VAL B C 1
ATOM 2907 O O . VAL B 1 183 ? 20.719 15.344 1.162 1 86.81 183 VAL B O 1
ATOM 2910 N N . TYR B 1 184 ? 22.094 14.438 -0.281 1 79.44 184 TYR B N 1
ATOM 2911 C CA . TYR B 1 184 ? 22.469 13.398 0.676 1 79.44 184 TYR B CA 1
ATOM 2912 C C . TYR B 1 184 ? 23.938 13.531 1.065 1 79.44 184 TYR B C 1
ATOM 2914 O O . TYR B 1 184 ? 24.422 12.812 1.947 1 79.44 184 TYR B O 1
ATOM 2922 N N . THR B 1 185 ? 24.812 14.336 0.414 1 73.56 185 THR B N 1
ATOM 2923 C CA . THR B 1 185 ? 26.172 14.594 0.891 1 73.56 185 THR B CA 1
ATOM 2924 C C . THR B 1 185 ? 26.141 15.531 2.098 1 73.56 185 THR B C 1
ATOM 2926 O O . THR B 1 185 ? 27.047 15.492 2.938 1 73.56 185 THR B O 1
ATOM 2929 N N . GLU B 1 186 ? 25.172 16.344 2.268 1 54.41 186 GLU B N 1
ATOM 2930 C CA . GLU B 1 186 ? 25.172 17.25 3.412 1 54.41 186 GLU B CA 1
ATOM 2931 C C . GLU B 1 186 ? 24.719 16.531 4.68 1 54.41 186 GLU B C 1
ATOM 2933 O O . GLU B 1 186 ? 24.812 17.078 5.777 1 54.41 186 GLU B O 1
ATOM 2938 N N . GLN B 1 187 ? 24.172 15.422 4.566 1 44.97 187 GLN B N 1
ATOM 2939 C CA . GLN B 1 187 ? 23.719 14.82 5.82 1 44.97 187 GLN B CA 1
ATOM 2940 C C . GLN B 1 187 ? 24.828 14.008 6.473 1 44.97 187 GLN B C 1
ATOM 2942 O O . GLN B 1 187 ? 25.625 13.375 5.785 1 44.97 187 GLN B O 1
#

Organism: Corynebacterium diphtheriae (strain ATCC 700971 / NCTC 13129 / Biotype gravis) (NCBI:txid257309)

Nearest PDB structures (foldseek):
  2geb-assembly1_A  TM=9.476E-01  e=1.131E-24  Caldanaerobacter subterraneus subsp. tengcongensis
  4rqb-assembly1_A  TM=9.554E-01  e=2.245E-23  Staphylococcus aureus subsp. aureus USA300_TCH1516
  6d9q-assembly1_A  TM=9.492E-01  e=1.784E-23  Bacillus anthracis
  3h83-assembly1_A  TM=9.322E-01  e=2.120E-23  Bacillus anthracis str. 'Ames Ancestor'
  5knx-assembly1_B  TM=9.392E-01  e=1.328E-21  Escherichia coli

InterPro domains:
  IPR000836 Phosphoribosyltransferase domain [PF00156] (20-166)
  IPR000836 Phosphoribosyltransferase domain [cd06223] (24-142)
  IPR005904 Hypoxanthine phosphoribosyl transferase [TIGR01203] (13-179)
  IPR029057 Phosphoribosyltransferase-like [G3DSA:3.40.50.2020] (1-185)
  IPR029057 Phosphoribosyltransferase-like [SSF53271] (6-184)
  IPR050408 Hypoxanthine-guanine phosphoribosyltransferase [PTHR43340] (5-185)

pLDDT: mean 93.16, std 11.25, range [44.56, 98.94]

Secondary structure (DSSP, 8-state):
----TTGGGEEEEEE-HHHHHHHHHHHHHHHHHHTTT-SSPEEEEEETTTTHHHHHHHHHH-SS-EEEEEEEEEE-SSSSS--S-EEEEE--SS--TT-EEEEEEEEESS-HHHHHHHHHHHTT--SEEEEEEEEE-GGG--S----SEEEEE--SS-EEBTTB-BTTBSTT-SSEEEEPHHHHH--/----TTGGGEEEEEE-HHHHHHHHHHHHHHHHHHTTT-SSPEEEEEETTTTHHHHHHHHHH-SS-EEEEEEEEEE-S-SSS--S-EEEEE--SS--TT-EEEEEEEEESS-HHHHHHHHHHHTT--SEEEEEEEEE-GGG--S----SEEEEE--SS-EEBTTB-BTTBSTT-SSEEEEPHHHHH--

Radius of gyration: 20.12 Å; Cα contacts (8 Å, |Δi|>4): 794; chains: 2; bounding box: 52×51×42 Å

Sequence (374 aa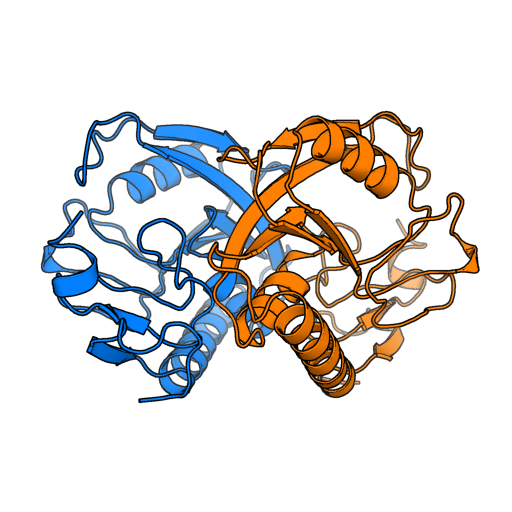):
MPANPYGNDVKEVLITEDQLQNRIQELADLVSEKYRDEKEDLVLICVLKGAVFFLTDFARKLSIPCQIEFMSVSSYGNSASSSGVVRILKDLDRDVAGCNVVIVEDIIDSGLTLKWLIKNLSGRKPKSLEIVTLLRKPEAVKTTIDCLDIGFDLPNEFVIGYGLDFAEKYRDLPFVASLNENVYTEQMPANPYGNDVKEVLITEDQLQNRIQELADLVSEKYRDEKEDLVLICVLKGAVFFLTDFARKLSIPCQIEFMSVSSYGNSASSSGVVRILKDLDRDVAGCNVVIVEDIIDSGLTLKWLIKNLSGRKPKSLEIVTLLRKPEAVKTTIDCLDIGFDLPNEFVIGYGLDFAEKYRDLPFVASLNENVYTEQ

Solvent-accessible surface area (backbone atoms only — not comparable to full-atom values): 20166 Å² total; per-residue (Å²): 127,80,89,63,48,62,74,76,44,64,61,44,81,76,38,49,43,67,58,49,54,54,45,41,42,52,52,17,49,53,54,28,60,75,48,60,85,51,87,66,58,37,34,37,37,32,50,59,66,32,9,51,50,52,45,51,59,32,50,48,48,32,67,47,53,46,30,78,41,53,31,28,66,42,64,71,37,73,78,103,53,78,65,64,52,71,42,79,64,28,66,63,93,64,86,52,54,68,29,44,34,35,39,36,40,42,65,38,45,42,36,47,66,57,50,48,50,48,54,57,52,54,71,51,46,36,66,40,82,43,29,38,28,46,31,31,19,73,85,49,46,74,52,91,74,87,53,78,45,72,64,40,82,42,73,88,62,72,56,28,17,46,21,30,49,61,96,60,26,48,31,44,37,71,30,33,24,30,61,33,62,73,72,64,68,75,104,127,79,89,64,47,62,75,77,45,62,60,44,80,75,40,51,45,67,57,49,53,53,45,40,42,50,53,18,48,52,52,27,60,76,50,61,84,50,87,68,58,38,34,38,37,29,50,59,66,30,10,53,50,51,44,51,58,31,50,48,50,32,67,45,53,47,30,79,42,54,31,28,67,42,64,70,36,70,81,103,53,77,65,60,52,71,43,79,63,27,64,63,93,64,84,53,54,67,30,43,34,35,39,37,40,42,66,37,45,42,34,45,66,57,50,46,49,50,53,58,52,54,72,51,45,36,65,39,82,44,30,40,29,46,31,32,18,72,85,47,46,74,50,91,74,85,53,76,44,71,61,40,82,43,73,87,63,73,56,28,17,46,20,30,50,60,94,61,26,48,31,45,37,69,30,33,23,30,60,32,62,74,73,63,68,75,104

Foldseek 3Di:
DPDDPPPQFFDWFPWDLVLLLVLLLVVLVLVLVVCVPPPDAEEEEEEPDQQPLSVVSNQVNHPTHHHYWYWYKDQPDDPPDRPLDIDTPGDTPDQQAQHHYEYEEAEAQQCSVVVSVQVVNVVSHHPHYAYEYAEYAVVRHNDDDDHPDYNYYDHPAQKAECRRDDVPPRPPHSGIGHTDPVVPVVD/DDDDPPPQFFDWFPWDLVLLLVLLLVVLVLVLVVCVPPPDAEEEEEEPDQQPLSVVSNQVNHPTHHHYWYWYKDQPDDDPDRPLDIDTPGDTPDQQAQHHYEYEEAEAQQCSVVVSVQVVNVVSHHPHYAYEYAEYAVVRHNDDDDHPDYNYYDHPAQKAECRRDDVPPRPPHSGIGHTDPVVPVVD